Protein 7Q2H (pdb70)

B-factor: mean 47.36, std 12.78, range [27.17, 109.66]

Secondary structure (DSSP, 8-state):
-TTGGGG---HHHHTTTS-TT---S----SSTT--HHHHHHHHHHHHHTTS---TT-EEEEET-TTSHHHHHHHHHH--EEEEEES-HHHHHHHHHHHHHS---S-EEEEES-GGG-----SEEEEES-HHHHSS--HHHHHHHHHHHS-TT-EEEEEEEE---HHHHHTT-HHHHHHHHHHHHHIIIIISTT-----HHHHHHHHHHTT-B--PPEE-HHHHHHHHHHHHHHHHHTHHHHHHHS-HHHHHHHHHHHHHHHHHHHTTSSEEEEEEEE-TT---

Radius of gyration: 18.52 Å; Cα contacts (8 Å, |Δi|>4): 524; chains: 1; bounding box: 43×54×56 Å

Structure (mmCIF, N/CA/C/O backbone):
data_7Q2H
#
_entry.id   7Q2H
#
_cell.length_a   56.619
_cell.length_b   56.619
_cell.length_c   207.667
_cell.angle_alpha   90.00
_cell.angle_beta   90.00
_cell.angle_gamma   120.00
#
_symmetry.space_group_name_H-M   'P 31 2 1'
#
loop_
_entity.id
_entity.type
_entity.pdbx_description
1 polymer 'Hydroxymycolate synthase MmaA4'
2 non-polymer O-TOLUENESULFONAMIDE
3 non-polymer 'DIMETHYL SULFOXIDE'
4 non-polymer 1,2-ETHANEDIOL
5 water water
#
loop_
_atom_site.group_PDB
_atom_site.id
_atom_site.type_symbol
_atom_site.label_atom_id
_atom_site.label_alt_id
_atom_site.label_comp_id
_atom_site.label_asym_id
_atom_site.label_entity_id
_atom_site.label_seq_id
_atom_site.pdbx_PDB_ins_code
_atom_site.Cartn_x
_atom_site.Cartn_y
_atom_site.Cartn_z
_atom_site.occupancy
_atom_site.B_iso_or_equiv
_atom_site.auth_seq_id
_atom_site.auth_comp_id
_atom_site.auth_asym_id
_atom_site.auth_atom_id
_atom_site.pdbx_PDB_model_num
ATOM 1 N N . GLU A 1 36 ? 47.440 16.768 14.326 1.00 95.63 19 GLU A N 1
ATOM 2 C CA . GLU A 1 36 ? 47.345 16.872 15.816 1.00 99.64 19 GLU A CA 1
ATOM 3 C C . GLU A 1 36 ? 46.858 18.278 16.191 1.00 98.41 19 GLU A C 1
ATOM 4 O O . GLU A 1 36 ? 45.678 18.411 16.575 1.00 94.76 19 GLU A O 1
ATOM 6 N N . ASP A 1 37 ? 47.735 19.281 16.072 1.00 95.60 20 ASP A N 1
ATOM 7 C CA . ASP A 1 37 ? 47.416 20.718 16.290 1.00 89.54 20 ASP A CA 1
ATOM 8 C C . ASP A 1 37 ? 46.550 21.221 15.127 1.00 81.59 20 ASP A C 1
ATOM 9 O O . ASP A 1 37 ? 45.761 22.159 15.349 1.00 79.85 20 ASP A O 1
ATOM 11 N N . ILE A 1 38 ? 46.695 20.613 13.942 1.00 81.83 21 ILE A N 1
ATOM 12 C CA . ILE A 1 38 ? 45.914 20.939 12.709 1.00 80.07 21 ILE A CA 1
ATOM 13 C C . ILE A 1 38 ? 44.448 20.550 12.940 1.00 71.23 21 ILE A C 1
ATOM 14 O O . ILE A 1 38 ? 43.565 21.376 12.645 1.00 64.94 21 ILE A O 1
ATOM 19 N N . GLN A 1 39 ? 44.206 19.341 13.456 1.00 73.35 22 GLN A N 1
ATOM 20 C CA . GLN A 1 39 ? 42.848 18.828 13.791 1.00 70.89 22 GLN A CA 1
ATOM 21 C C . GLN A 1 39 ? 42.194 19.732 14.846 1.00 70.51 22 GLN A C 1
ATOM 22 O O . GLN A 1 39 ? 40.971 19.959 14.744 1.00 61.79 22 GLN A O 1
ATOM 28 N N . ALA A 1 40 ? 42.981 20.239 15.805 1.00 66.81 23 ALA A N 1
ATOM 29 C CA . ALA A 1 40 ? 42.512 21.055 16.952 1.00 68.05 23 ALA A CA 1
ATOM 30 C C . ALA A 1 40 ? 41.901 22.376 16.461 1.00 66.51 23 ALA A C 1
ATOM 31 O O . ALA A 1 40 ? 41.123 22.977 17.224 1.00 66.52 23 ALA A O 1
ATOM 33 N N . HIS A 1 41 ? 42.236 22.806 15.237 1.00 63.17 24 HIS A N 1
ATOM 34 C CA . HIS A 1 41 ? 41.661 24.006 14.571 1.00 59.92 24 HIS A CA 1
ATOM 35 C C . HIS A 1 41 ? 40.134 23.892 14.475 1.00 54.88 24 HIS A C 1
ATOM 36 O O . HIS A 1 41 ? 39.464 24.944 14.466 1.00 59.65 24 HIS A O 1
ATOM 43 N N . TYR A 1 42 ? 39.614 22.664 14.385 1.00 57.31 25 TYR A N 1
ATOM 44 C CA . TYR A 1 42 ? 38.184 22.357 14.122 1.00 50.94 25 TYR A CA 1
ATOM 45 C C . TYR A 1 42 ? 37.443 22.070 15.436 1.00 49.69 25 TYR A C 1
ATOM 46 O O . TYR A 1 42 ? 36.276 21.639 15.374 1.00 54.12 25 TYR A O 1
ATOM 55 N N . ASP A 1 43 ? 38.092 22.296 16.582 1.00 53.42 26 ASP A N 1
ATOM 56 C CA . ASP A 1 43 ? 37.431 22.272 17.914 1.00 53.86 26 ASP A CA 1
ATOM 57 C C . ASP A 1 43 ? 36.338 23.345 17.922 1.00 57.98 26 ASP A C 1
ATOM 58 O O . ASP A 1 43 ? 36.655 24.507 17.597 1.00 52.21 26 ASP A O 1
ATOM 63 N N . VAL A 1 44 ? 35.101 22.966 18.258 1.00 49.55 27 VAL A N 1
ATOM 64 C CA . VAL A 1 44 ? 33.946 23.906 18.372 1.00 51.04 27 VAL A CA 1
ATOM 65 C C . VAL A 1 44 ? 33.330 23.740 19.764 1.00 52.67 27 VAL A C 1
ATOM 66 O O . VAL A 1 44 ? 33.151 22.583 20.197 1.00 48.41 27 VAL A O 1
ATOM 70 N N . SER A 1 45 ? 33.035 24.857 20.432 1.00 54.77 28 SER A N 1
ATOM 71 C CA . SER A 1 45 ? 32.472 24.891 21.807 1.00 62.47 28 SER A CA 1
ATOM 72 C C . SER A 1 45 ? 31.058 24.300 21.793 1.00 56.13 28 SER A C 1
ATOM 73 O O . SER A 1 45 ? 30.358 24.449 20.774 1.00 51.46 28 SER A O 1
ATOM 76 N N . ASP A 1 46 ? 30.655 23.666 22.898 1.00 51.14 29 ASP A N 1
ATOM 77 C CA . ASP A 1 46 ? 29.322 23.027 23.066 1.00 52.95 29 ASP A CA 1
ATOM 78 C C . ASP A 1 46 ? 28.219 24.049 22.756 1.00 47.24 29 ASP A C 1
ATOM 79 O O . ASP A 1 46 ? 27.168 23.631 22.239 1.00 51.43 29 ASP A O 1
ATOM 84 N N . ASP A 1 47 ? 28.463 25.334 23.045 1.00 51.97 30 ASP A N 1
ATOM 85 C CA . ASP A 1 47 ? 27.469 26.439 22.949 1.00 56.70 30 ASP A CA 1
ATOM 86 C C . ASP A 1 47 ? 26.971 26.588 21.506 1.00 56.37 30 ASP A C 1
ATOM 87 O O . ASP A 1 47 ? 25.786 26.931 21.326 1.00 60.19 30 ASP A O 1
ATOM 92 N N . PHE A 1 48 ? 27.845 26.369 20.520 1.00 54.65 31 PHE A N 1
ATOM 93 C CA . PHE A 1 48 ? 27.527 26.473 19.070 1.00 54.83 31 P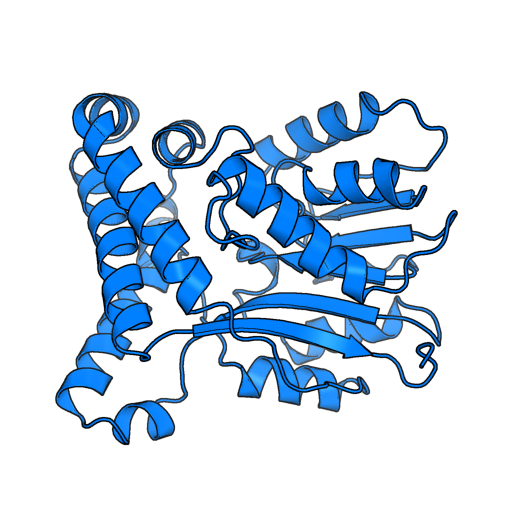HE A CA 1
ATOM 94 C C . PHE A 1 48 ? 26.508 25.395 18.681 1.00 50.47 31 PHE A C 1
ATOM 95 O O . PHE A 1 48 ? 25.522 25.711 17.985 1.00 54.04 31 PHE A O 1
ATOM 103 N N . PHE A 1 49 ? 26.747 24.156 19.112 1.00 49.85 32 PHE A N 1
ATOM 104 C CA . PHE A 1 49 ? 25.891 22.976 18.816 1.00 47.90 32 PHE A CA 1
ATOM 105 C C . PHE A 1 49 ? 24.485 23.209 19.381 1.00 48.89 32 PHE A C 1
ATOM 106 O O . PHE A 1 49 ? 23.507 22.808 18.729 1.00 47.58 32 PHE A O 1
ATOM 114 N N . ALA A 1 50 ? 24.381 23.885 20.532 1.00 50.90 33 ALA A N 1
ATOM 115 C CA . ALA A 1 50 ? 23.099 24.213 21.200 1.00 53.11 33 ALA A CA 1
ATOM 116 C C . ALA A 1 50 ? 22.233 25.103 20.296 1.00 56.70 33 ALA A C 1
ATOM 117 O O . ALA A 1 50 ? 21.002 25.088 20.482 1.00 61.43 33 ALA A O 1
ATOM 119 N N . LEU A 1 51 ? 22.838 25.833 19.348 1.00 56.23 34 LEU A N 1
ATOM 120 C CA . LEU A 1 51 ? 22.128 26.805 18.472 1.00 56.79 34 LEU A CA 1
ATOM 121 C C . LEU A 1 51 ? 21.549 26.120 17.224 1.00 55.60 34 LEU A C 1
ATOM 122 O O . LEU A 1 51 ? 20.875 26.828 16.452 1.00 59.66 34 LEU A O 1
ATOM 127 N N . PHE A 1 52 ? 21.779 24.819 17.005 1.00 52.68 35 PHE A N 1
ATOM 128 C CA . PHE A 1 52 ? 21.118 24.074 15.895 1.00 50.85 35 PHE A CA 1
ATOM 129 C C . PHE A 1 52 ? 20.441 22.790 16.392 1.00 49.19 35 PHE A C 1
ATOM 130 O O . PHE A 1 52 ? 19.581 22.273 15.655 1.00 51.56 35 PHE A O 1
ATOM 138 N N . GLN A 1 53 ? 20.760 22.318 17.598 1.00 48.51 36 GLN A N 1
ATOM 139 C CA . GLN A 1 53 ? 20.219 21.039 18.132 1.00 46.54 36 GLN A CA 1
ATOM 140 C C . GLN A 1 53 ? 18.959 21.311 18.959 1.00 50.99 36 GLN A C 1
ATOM 141 O O . GLN A 1 53 ? 18.723 22.477 19.349 1.00 49.05 36 GLN A O 1
ATOM 147 N N . ASP A 1 54 ? 18.181 20.256 19.209 1.00 48.59 37 ASP A N 1
ATOM 148 C CA . ASP A 1 54 ? 16.966 20.292 20.062 1.00 48.44 37 ASP A CA 1
ATOM 149 C C . ASP A 1 54 ? 17.404 20.497 21.509 1.00 47.64 37 ASP A C 1
ATOM 150 O O . ASP A 1 54 ? 18.592 20.402 21.817 1.00 47.66 37 ASP A O 1
ATOM 155 N N . PRO A 1 55 ? 16.471 20.750 22.455 1.00 50.32 38 PRO A N 1
ATOM 156 C CA . PRO A 1 55 ? 16.842 20.986 23.853 1.00 52.92 38 PRO A CA 1
ATOM 157 C C . PRO A 1 55 ? 17.632 19.857 24.542 1.00 47.66 38 PRO A C 1
ATOM 158 O O . PRO A 1 55 ? 18.309 20.160 25.503 1.00 51.09 38 PRO A O 1
ATOM 162 N N . THR A 1 56 ? 17.557 18.610 24.054 1.00 44.13 39 THR A N 1
ATOM 163 C CA . THR A 1 56 ? 18.327 17.461 24.608 1.00 42.94 39 THR A CA 1
ATOM 164 C C . THR A 1 56 ? 19.780 17.498 24.111 1.00 39.08 39 THR A C 1
ATOM 165 O O . THR A 1 56 ? 20.591 16.731 24.653 1.00 40.87 39 THR A O 1
ATOM 169 N N . ARG A 1 57 ? 20.094 18.343 23.122 1.00 40.33 40 ARG A N 1
ATOM 170 C CA . ARG A 1 57 ? 21.462 18.500 22.556 1.00 42.21 40 ARG A CA 1
ATOM 171 C C . ARG A 1 57 ? 21.913 17.167 21.940 1.00 41.22 40 ARG A C 1
ATOM 172 O O . ARG A 1 57 ? 23.106 16.836 22.054 1.00 38.38 40 ARG A O 1
ATOM 180 N N . THR A 1 58 ? 20.993 16.417 21.322 1.00 38.96 41 THR A N 1
ATOM 181 C CA . THR A 1 58 ? 21.291 15.105 20.689 1.00 37.90 41 THR A CA 1
ATOM 182 C C . THR A 1 58 ? 21.948 15.349 19.328 1.00 38.01 41 THR A C 1
ATOM 183 O O . THR A 1 58 ? 21.296 15.968 18.466 1.00 40.04 41 THR A O 1
ATOM 187 N N . TYR A 1 59 ? 23.185 14.878 19.151 1.00 36.28 42 TYR A N 1
ATOM 188 C CA . TYR A 1 59 ? 23.992 15.074 17.919 1.00 34.82 42 TYR A CA 1
ATOM 189 C C . TYR A 1 59 ? 23.977 13.776 17.107 1.00 37.14 42 TYR A C 1
ATOM 190 O O . TYR A 1 59 ? 25.042 13.184 16.850 1.00 37.87 42 TYR A O 1
ATOM 199 N N . SER A 1 60 ? 22.780 13.332 16.735 1.00 34.94 43 SER A N 1
ATOM 200 C CA . SER A 1 60 ? 22.573 12.096 15.941 1.00 35.19 43 SER A CA 1
ATOM 201 C C . SER A 1 60 ? 21.194 12.129 15.289 1.00 35.62 43 SER A C 1
ATOM 202 O O . SER A 1 60 ? 20.363 12.986 15.654 1.00 36.89 43 SER A O 1
ATOM 205 N N . CYS A 1 61 ? 20.980 11.217 14.349 1.00 35.00 44 CYS A N 1
ATOM 206 C CA . CYS A 1 61 ? 19.731 11.086 13.563 1.00 36.14 44 CYS A CA 1
ATOM 207 C C . CYS A 1 61 ? 18.541 10.880 14.505 1.00 37.42 44 CYS A C 1
ATOM 208 O O . CYS A 1 61 ? 18.614 9.969 15.339 1.00 38.14 44 CYS A O 1
ATOM 211 N N . ALA A 1 62 ? 17.496 11.701 14.378 1.00 36.23 45 ALA A N 1
ATOM 212 C CA . ALA A 1 62 ? 16.214 11.542 15.103 1.00 36.24 45 ALA A CA 1
ATOM 213 C C . ALA A 1 62 ? 15.371 10.484 14.383 1.00 39.20 45 ALA A C 1
ATOM 214 O O . ALA A 1 62 ? 15.776 10.044 13.291 1.00 41.13 45 ALA A O 1
ATOM 216 N N . TYR A 1 63 ? 14.257 10.067 14.985 1.00 42.29 46 TYR A N 1
ATOM 217 C CA . TYR A 1 63 ? 13.339 9.040 14.429 1.00 39.22 46 TYR A CA 1
ATOM 218 C C . TYR A 1 63 ? 11.915 9.601 14.448 1.00 39.38 46 TYR A C 1
ATOM 219 O O . TYR A 1 63 ? 11.269 9.601 15.508 1.00 42.91 46 TYR A O 1
ATOM 228 N N . PHE A 1 64 ? 11.470 10.110 13.299 1.00 45.05 47 PHE A N 1
ATOM 229 C CA . PHE A 1 64 ? 10.148 10.758 13.110 1.00 49.91 47 PHE A CA 1
ATOM 230 C C . PHE A 1 64 ? 9.096 9.681 12.830 1.00 52.83 47 PHE A C 1
ATOM 231 O O . PHE A 1 64 ? 8.660 9.542 11.670 1.00 52.86 47 PHE A O 1
ATOM 239 N N . GLU A 1 65 ? 8.720 8.946 13.881 1.00 51.42 48 GLU A N 1
ATOM 240 C CA . GLU A 1 65 ? 7.590 7.980 13.901 1.00 54.94 48 GLU A CA 1
ATOM 241 C C . GLU A 1 65 ? 6.795 8.209 15.183 1.00 54.66 48 GLU A C 1
ATOM 242 O O . GLU A 1 65 ? 7.278 7.889 16.268 1.00 54.66 48 GLU A O 1
ATOM 248 N N . PRO A 1 66 ? 5.573 8.789 15.111 1.00 56.87 49 PRO A N 1
ATOM 249 C CA . PRO A 1 66 ? 4.948 9.178 13.842 1.00 61.94 49 PRO A CA 1
ATOM 250 C C . PRO A 1 66 ? 5.635 10.351 13.141 1.00 61.37 49 PRO A C 1
ATOM 251 O O . PRO A 1 66 ? 6.421 11.069 13.755 1.00 61.86 49 PRO A O 1
ATOM 255 N N . PRO A 1 67 ? 5.357 10.589 11.836 1.00 61.17 50 PRO A N 1
ATOM 256 C CA . PRO A 1 67 ? 6.014 11.661 11.081 1.00 60.87 50 PRO A CA 1
ATOM 257 C C . PRO A 1 67 ? 5.863 13.082 11.653 1.00 60.15 50 PRO A C 1
ATOM 258 O O . PRO A 1 67 ? 6.687 13.920 11.335 1.00 61.40 50 PRO A O 1
ATOM 262 N N . GLU A 1 68 ? 4.837 13.321 12.476 1.00 60.13 51 GLU A N 1
ATOM 263 C CA . GLU A 1 68 ? 4.466 14.674 12.980 1.00 69.83 51 GLU A CA 1
ATOM 264 C C . GLU A 1 68 ? 5.220 15.003 14.278 1.00 65.51 51 GLU A C 1
ATOM 265 O O . GLU A 1 68 ? 5.020 16.122 14.790 1.00 62.52 51 GLU A O 1
ATOM 271 N N . LEU A 1 69 ? 6.059 14.093 14.793 1.00 59.09 52 LEU A N 1
ATOM 272 C CA . LEU A 1 69 ? 6.887 14.346 16.004 1.00 54.31 52 LEU A CA 1
ATOM 273 C C . LEU A 1 69 ? 7.736 15.604 15.783 1.00 49.19 52 LEU A C 1
ATOM 274 O O . LEU A 1 69 ? 8.222 15.803 14.654 1.00 52.52 52 LEU A O 1
ATOM 279 N N . THR A 1 70 ? 7.922 16.406 16.833 1.00 52.52 53 THR A N 1
ATOM 280 C CA . THR A 1 70 ? 8.945 17.481 16.888 1.00 55.40 53 THR A CA 1
ATOM 281 C C . THR A 1 70 ? 10.323 16.812 16.900 1.00 56.49 53 THR A C 1
ATOM 282 O O . THR A 1 70 ? 10.382 15.596 17.196 1.00 47.85 53 THR A O 1
ATOM 286 N N . LEU A 1 71 ? 11.383 17.564 16.598 1.00 48.94 54 LEU A N 1
ATOM 287 C CA . LEU A 1 71 ? 12.774 17.041 16.622 1.00 48.52 54 LEU A CA 1
ATOM 288 C C . LEU A 1 71 ? 13.061 16.459 18.011 1.00 46.67 54 LEU A C 1
ATOM 289 O O . LEU A 1 71 ? 13.578 15.329 18.076 1.00 42.92 54 LEU A O 1
ATOM 294 N N . GLU A 1 72 ? 12.720 17.190 19.078 1.00 47.13 55 GLU A N 1
ATOM 295 C CA . GLU A 1 72 ? 12.950 16.745 20.479 1.00 48.60 55 GLU A CA 1
ATOM 296 C C . GLU A 1 72 ? 12.223 15.413 20.707 1.00 48.42 55 GLU A C 1
ATOM 297 O O . GLU A 1 72 ? 12.857 14.480 21.224 1.00 44.54 55 GLU A O 1
ATOM 303 N N . GLU A 1 73 ? 10.947 15.323 20.320 1.00 49.72 56 GLU A N 1
ATOM 304 C CA . GLU A 1 73 ? 10.138 14.081 20.458 1.00 49.89 56 GLU A CA 1
ATOM 305 C C . GLU A 1 73 ? 10.794 12.953 19.649 1.00 46.54 56 GLU A C 1
ATOM 306 O O . GLU A 1 73 ? 10.886 11.827 20.172 1.00 45.75 56 GLU A O 1
ATOM 312 N N . ALA A 1 74 ? 11.250 13.252 18.431 1.00 43.65 57 ALA A N 1
ATOM 313 C CA . ALA A 1 74 ? 11.860 12.276 17.496 1.00 42.11 57 ALA A CA 1
ATOM 314 C C . ALA A 1 74 ? 13.207 11.785 18.045 1.00 39.60 57 ALA A C 1
ATOM 315 O O . ALA A 1 74 ? 13.589 10.638 17.728 1.00 40.35 57 ALA A O 1
ATOM 317 N N . GLN A 1 75 ? 13.912 12.608 18.827 1.00 40.69 58 GLN A N 1
ATOM 318 C CA . GLN A 1 75 ? 15.198 12.203 19.456 1.00 41.11 58 GLN A CA 1
ATOM 319 C C . GLN A 1 75 ? 14.904 11.176 20.559 1.00 42.16 58 GLN A C 1
ATOM 320 O O . GLN A 1 75 ? 15.649 10.186 20.650 1.00 38.62 58 GLN A O 1
ATOM 326 N N . TYR A 1 76 ? 13.834 11.360 21.334 1.00 40.38 59 TYR A N 1
ATOM 327 C CA . TYR A 1 76 ? 13.392 10.361 22.344 1.00 38.77 59 TYR A CA 1
ATOM 328 C C . TYR A 1 76 ? 12.944 9.086 21.620 1.00 37.61 59 TYR A C 1
ATOM 329 O O . TYR A 1 76 ? 13.289 7.988 22.098 1.00 36.82 59 TYR A O 1
ATOM 338 N N . ALA A 1 77 ? 12.232 9.223 20.493 1.00 40.67 60 ALA A N 1
ATOM 339 C CA . ALA A 1 77 ? 11.763 8.083 19.666 1.00 42.05 60 ALA A CA 1
ATOM 340 C C . ALA A 1 77 ? 12.968 7.270 19.172 1.00 36.39 60 ALA A C 1
ATOM 341 O O . ALA A 1 77 ? 12.882 6.032 19.187 1.00 36.74 60 ALA A O 1
ATOM 343 N N . LYS A 1 78 ? 14.054 7.937 18.763 1.00 35.89 61 LYS A N 1
ATOM 344 C CA . LYS A 1 78 ? 15.302 7.272 18.298 1.00 35.09 61 LYS A CA 1
ATOM 345 C C . LYS A 1 78 ? 15.934 6.499 19.463 1.00 33.75 61 LYS A C 1
ATOM 346 O O . LYS A 1 78 ? 16.392 5.358 19.243 1.00 34.17 61 LYS A O 1
ATOM 352 N N . VAL A 1 79 ? 15.972 7.083 20.663 1.00 35.22 62 VAL A N 1
ATOM 353 C CA . VAL A 1 79 ? 16.518 6.374 21.858 1.00 32.02 62 VAL A CA 1
ATOM 354 C C . VAL A 1 79 ? 15.685 5.103 22.073 1.00 32.41 62 VAL A C 1
ATOM 355 O O . VAL A 1 79 ? 16.282 4.035 22.250 1.00 33.94 62 VAL A O 1
ATOM 359 N N . ASP A 1 80 ? 14.356 5.213 22.026 1.00 35.30 63 ASP A N 1
ATOM 360 C CA . ASP A 1 80 ? 13.424 4.074 22.250 1.00 37.27 63 ASP A CA 1
ATOM 361 C C . ASP A 1 80 ? 13.607 3.021 21.147 1.00 38.03 63 ASP A C 1
ATOM 362 O O . ASP A 1 80 ? 13.593 1.811 21.482 1.00 35.76 63 ASP A O 1
ATOM 367 N N . LEU A 1 81 ? 13.777 3.450 19.892 1.00 37.22 64 LEU A N 1
ATOM 368 C CA . LEU A 1 81 ? 14.015 2.548 18.729 1.00 38.58 64 LEU A CA 1
ATOM 369 C C . LEU A 1 81 ? 15.221 1.650 19.031 1.00 35.74 64 LEU A C 1
ATOM 370 O O . LEU A 1 81 ? 15.115 0.425 18.822 1.00 35.15 64 LEU A O 1
ATOM 375 N N . ASN A 1 82 ? 16.321 2.242 19.511 1.00 32.38 65 ASN A N 1
ATOM 376 C CA . ASN A 1 82 ? 17.566 1.517 19.880 1.00 32.44 65 ASN A CA 1
ATOM 377 C C . ASN A 1 82 ? 17.303 0.603 21.086 1.00 34.20 65 ASN A C 1
ATOM 378 O O . ASN A 1 82 ? 17.585 -0.617 20.980 1.00 34.59 65 ASN A O 1
ATOM 383 N N . LEU A 1 83 ? 16.782 1.145 22.192 1.00 31.51 66 LEU A N 1
ATOM 384 C CA . LEU A 1 83 ? 16.641 0.384 23.462 1.00 32.75 66 LEU A CA 1
ATOM 385 C C . LEU A 1 83 ? 15.658 -0.783 23.281 1.00 33.28 66 LEU A C 1
ATOM 386 O O . LEU A 1 83 ? 15.899 -1.846 23.881 1.00 34.64 66 LEU A O 1
ATOM 391 N N . ASP A 1 84 ? 14.598 -0.603 22.487 1.00 36.46 67 ASP A N 1
ATOM 392 C CA . ASP A 1 84 ? 13.537 -1.629 22.288 1.00 39.20 67 ASP A CA 1
ATOM 393 C C . ASP A 1 84 ? 14.103 -2.850 21.549 1.00 38.62 67 ASP A C 1
ATOM 394 O O . ASP A 1 84 ? 13.453 -3.913 21.604 1.00 39.67 67 ASP A O 1
ATOM 399 N N . LYS A 1 85 ? 15.263 -2.728 20.900 1.00 35.70 68 LYS A N 1
ATOM 400 C CA . LYS A 1 85 ? 15.908 -3.857 20.176 1.00 34.80 68 LYS A CA 1
ATOM 401 C C . LYS A 1 85 ? 16.765 -4.725 21.112 1.00 36.14 68 LYS A C 1
ATOM 402 O O . LYS A 1 85 ? 17.198 -5.798 20.653 1.00 37.51 68 LYS A O 1
ATOM 408 N N . LEU A 1 86 ? 16.994 -4.315 22.366 1.00 35.46 69 LEU A N 1
ATOM 409 C CA . LEU A 1 86 ? 18.087 -4.871 23.215 1.00 31.87 69 LEU A CA 1
ATOM 410 C C . LEU A 1 86 ? 17.595 -5.906 24.238 1.00 33.88 69 LEU A C 1
ATOM 411 O O . LEU A 1 86 ? 18.454 -6.417 24.973 1.00 37.15 69 LEU A O 1
ATOM 416 N N . ASP A 1 87 ? 16.301 -6.238 24.292 1.00 38.65 70 ASP A N 1
ATOM 417 C CA . ASP A 1 87 ? 15.778 -7.273 25.228 1.00 40.50 70 ASP A CA 1
ATOM 418 C C . ASP A 1 87 ? 16.262 -6.947 26.650 1.00 38.30 70 ASP A C 1
ATOM 419 O O . ASP A 1 87 ? 16.878 -7.821 27.290 1.00 40.41 70 ASP A O 1
ATOM 424 N N . LEU A 1 88 ? 16.019 -5.717 27.114 1.00 38.79 71 LEU A N 1
ATOM 425 C CA . LEU A 1 88 ? 16.450 -5.235 28.452 1.00 39.74 71 LEU A CA 1
ATOM 426 C C . LEU A 1 88 ? 15.437 -5.702 29.499 1.00 40.27 71 LEU A C 1
ATOM 427 O O . LEU A 1 88 ? 14.231 -5.494 29.290 1.00 45.89 71 LEU A O 1
ATOM 432 N N . LYS A 1 89 ? 15.931 -6.321 30.569 1.00 41.71 72 LYS A N 1
ATOM 433 C CA . LYS A 1 89 ? 15.117 -6.800 31.714 1.00 42.76 72 LYS A CA 1
ATOM 434 C C . LYS A 1 89 ? 15.611 -6.096 32.970 1.00 44.17 72 LYS A C 1
ATOM 435 O O . LYS A 1 89 ? 16.783 -5.738 33.060 1.00 40.55 72 LYS A O 1
ATOM 441 N N . PRO A 1 90 ? 14.745 -5.867 33.982 1.00 44.44 73 PRO A N 1
ATOM 442 C CA . PRO A 1 90 ? 15.174 -5.178 35.197 1.00 42.13 73 PRO A CA 1
ATOM 443 C C . PRO A 1 90 ? 16.405 -5.852 35.820 1.00 42.16 73 PRO A C 1
ATOM 444 O O . PRO A 1 90 ? 16.478 -7.066 35.823 1.00 43.66 73 PRO A O 1
ATOM 448 N N . GLY A 1 91 ? 17.349 -5.046 36.310 1.00 42.32 74 GLY A N 1
ATOM 449 C CA . GLY A 1 91 ? 18.544 -5.516 37.033 1.00 43.32 74 GLY A CA 1
ATOM 450 C C . GLY A 1 91 ? 19.700 -5.840 36.104 1.00 40.90 74 GLY A C 1
ATOM 451 O O . GLY A 1 91 ? 20.797 -6.099 36.611 1.00 42.30 74 GLY A O 1
ATOM 452 N N . MET A 1 92 ? 19.481 -5.823 34.786 1.00 41.67 75 MET A N 1
ATOM 453 C CA . MET A 1 92 ? 20.579 -5.918 33.789 1.00 37.98 75 MET A CA 1
ATOM 454 C C . MET A 1 92 ? 21.441 -4.656 33.868 1.00 39.04 75 MET A C 1
ATOM 455 O O . MET A 1 92 ? 21.004 -3.667 34.486 1.00 38.18 75 MET A O 1
ATOM 460 N N . THR A 1 93 ? 22.637 -4.714 33.285 1.00 39.04 76 THR A N 1
ATOM 461 C CA . THR A 1 93 ? 23.542 -3.556 33.103 1.00 34.24 76 THR A CA 1
ATOM 462 C C . THR A 1 93 ? 23.640 -3.257 31.605 1.00 31.72 76 THR A C 1
ATOM 463 O O . THR A 1 93 ? 24.034 -4.158 30.836 1.00 33.64 76 THR A O 1
ATOM 467 N N . LEU A 1 94 ? 23.261 -2.041 31.225 1.00 33.43 77 LEU A N 1
ATOM 468 C CA . LEU A 1 94 ? 23.414 -1.509 29.854 1.00 31.78 77 LEU A CA 1
ATOM 469 C C . LEU A 1 94 ? 24.693 -0.676 29.796 1.00 35.39 77 LEU A C 1
ATOM 470 O O . LEU A 1 94 ? 24.850 0.235 30.635 1.00 32.66 77 LEU A O 1
ATOM 475 N N . LEU A 1 95 ? 25.545 -0.958 28.815 1.00 31.14 78 LEU A N 1
ATOM 476 C CA . LEU A 1 95 ? 26.728 -0.134 28.484 1.00 30.60 78 LEU A CA 1
ATOM 477 C C . LEU A 1 95 ? 26.333 0.798 27.344 1.00 32.67 78 LEU A C 1
ATOM 478 O O . LEU A 1 95 ? 25.831 0.296 26.320 1.00 30.27 78 LEU A O 1
ATOM 483 N N . ASP A 1 96 ? 26.532 2.100 27.533 1.00 30.60 79 ASP A N 1
ATOM 484 C CA . ASP A 1 96 ? 26.348 3.108 26.462 1.00 30.30 79 ASP A CA 1
ATOM 485 C C . ASP A 1 96 ? 27.740 3.565 26.026 1.00 31.52 79 ASP A C 1
ATOM 486 O O . ASP A 1 96 ? 28.401 4.287 26.796 1.00 31.11 79 ASP A O 1
ATOM 491 N N . ILE A 1 97 ? 28.181 3.138 24.845 1.00 29.24 80 ILE A N 1
ATOM 492 C CA . ILE A 1 97 ? 29.507 3.538 24.297 1.00 29.94 80 ILE A CA 1
ATOM 493 C C . ILE A 1 97 ? 29.309 4.844 23.525 1.00 30.77 80 ILE A C 1
ATOM 494 O O . ILE A 1 97 ? 28.751 4.801 22.410 1.00 32.14 80 ILE A O 1
ATOM 499 N N . GLY A 1 98 ? 29.778 5.956 24.093 1.00 31.52 81 GLY A N 1
ATOM 500 C CA . GLY A 1 98 ? 29.543 7.309 23.552 1.00 32.41 81 GLY A CA 1
ATOM 501 C C . GLY A 1 98 ? 28.244 7.862 24.098 1.00 36.60 81 GLY A C 1
ATOM 502 O O . GLY A 1 98 ? 27.331 8.123 23.308 1.00 39.72 81 GLY A O 1
ATOM 503 N N . CYS A 1 99 ? 28.176 8.053 25.416 1.00 34.18 82 CYS A N 1
ATOM 504 C CA . CYS A 1 99 ? 26.913 8.264 26.171 1.00 33.63 82 CYS A CA 1
ATOM 505 C C . CYS A 1 99 ? 26.420 9.713 26.063 1.00 35.98 82 CYS A C 1
ATOM 506 O O . CYS A 1 99 ? 25.337 9.993 26.594 1.00 37.33 82 CYS A O 1
ATOM 509 N N . GLY A 1 100 ? 27.163 10.595 25.389 1.00 37.51 83 GLY A N 1
ATOM 510 C CA . GLY A 1 100 ? 26.715 11.969 25.096 1.00 41.51 83 GLY A CA 1
ATOM 511 C C . GLY A 1 100 ? 26.351 12.717 26.367 1.00 34.79 83 GLY A C 1
ATOM 512 O O . GLY A 1 100 ? 27.138 12.661 27.339 1.00 37.80 83 GLY A O 1
ATOM 513 N N . TRP A 1 101 ? 25.167 13.338 26.389 1.00 37.61 84 TRP A N 1
ATOM 514 C CA . TRP A 1 101 ? 24.669 14.155 27.526 1.00 37.30 84 TRP A CA 1
ATOM 515 C C . TRP A 1 101 ? 23.830 13.296 28.485 1.00 36.26 84 TRP A C 1
ATOM 516 O O . TRP A 1 101 ? 23.271 13.870 29.432 1.00 38.06 84 TRP A O 1
ATOM 527 N N . GLY A 1 102 ? 23.749 11.979 28.253 1.00 35.96 85 GLY A N 1
ATOM 528 C CA . GLY A 1 102 ? 23.197 11.000 29.215 1.00 37.09 85 GLY A CA 1
ATOM 529 C C . GLY A 1 102 ? 21.730 10.688 28.970 1.00 34.89 85 GLY A C 1
ATOM 530 O O . GLY A 1 102 ? 21.132 9.976 29.800 1.00 35.67 85 GLY A O 1
ATOM 531 N N . THR A 1 103 ? 21.156 11.179 27.871 1.00 35.56 86 THR A N 1
ATOM 532 C CA . THR A 1 103 ? 19.714 11.016 27.549 1.00 35.62 86 THR A CA 1
ATOM 533 C C . THR A 1 103 ? 19.369 9.529 27.425 1.00 33.47 86 THR A C 1
ATOM 534 O O . THR A 1 103 ? 18.358 9.113 28.009 1.00 33.28 86 THR A O 1
ATOM 538 N N . THR A 1 104 ? 20.175 8.764 26.683 1.00 34.63 87 THR A N 1
ATOM 539 C CA . THR A 1 104 ? 19.960 7.311 26.444 1.00 31.50 87 THR A CA 1
ATOM 540 C C . THR A 1 104 ? 20.005 6.554 27.777 1.00 33.08 87 THR A C 1
ATOM 541 O O . THR A 1 104 ? 19.098 5.742 28.027 1.00 32.00 87 THR A O 1
ATOM 545 N N . MET A 1 105 ? 21.015 6.810 28.608 1.00 32.21 88 MET A N 1
ATOM 546 C CA . MET A 1 105 ? 21.195 6.074 29.887 1.00 33.31 88 MET A CA 1
ATOM 547 C C . MET A 1 105 ? 20.015 6.368 30.820 1.00 33.91 88 MET A C 1
ATOM 548 O O . MET A 1 105 ? 19.483 5.411 31.427 1.00 34.61 88 MET A O 1
ATOM 553 N N . ARG A 1 106 ? 19.610 7.633 30.931 1.00 35.41 89 ARG A N 1
ATOM 554 C CA . ARG A 1 106 ? 18.482 8.032 31.810 1.00 35.92 89 ARG A CA 1
ATOM 555 C C . ARG A 1 106 ? 17.212 7.313 31.338 1.00 37.15 89 ARG A C 1
ATOM 556 O O . ARG A 1 106 ? 16.513 6.738 32.183 1.00 36.40 89 ARG A O 1
ATOM 564 N N . ARG A 1 107 ? 16.944 7.328 30.029 1.00 34.99 90 ARG A N 1
ATOM 565 C CA . ARG A 1 107 ? 15.750 6.678 29.428 1.00 36.04 90 ARG A CA 1
ATOM 566 C C . ARG A 1 107 ? 15.762 5.182 29.768 1.00 33.21 90 ARG A C 1
ATOM 567 O O . ARG A 1 107 ? 14.691 4.639 30.089 1.00 35.36 90 ARG A O 1
ATOM 575 N N . ALA A 1 108 ? 16.928 4.536 29.685 1.00 33.71 91 ALA A N 1
ATOM 576 C CA . ALA A 1 108 ? 17.102 3.095 29.971 1.00 34.97 91 ALA A CA 1
ATOM 577 C C . ALA A 1 108 ? 16.735 2.819 31.434 1.00 36.19 91 ALA A C 1
ATOM 578 O O . ALA A 1 108 ? 15.972 1.876 31.690 1.00 35.35 91 ALA A O 1
ATOM 580 N N . VAL A 1 109 ? 17.265 3.613 32.364 1.00 37.10 92 VAL A N 1
ATOM 581 C CA . VAL A 1 109 ? 17.008 3.412 33.821 1.00 35.18 92 VAL A CA 1
ATOM 582 C C . VAL A 1 109 ? 15.503 3.572 34.056 1.00 38.07 92 VAL A C 1
ATOM 583 O O . VAL A 1 109 ? 14.912 2.701 34.723 1.00 39.50 92 VAL A O 1
ATOM 587 N N . GLU A 1 110 ? 14.908 4.640 33.514 1.00 38.29 93 GLU A N 1
ATOM 588 C CA . GLU A 1 110 ? 13.482 4.996 33.744 1.00 37.99 93 GLU A CA 1
ATOM 589 C C . GLU A 1 110 ? 12.560 3.923 33.148 1.00 44.40 93 GLU A C 1
ATOM 590 O O . GLU A 1 110 ? 11.638 3.483 33.858 1.00 42.78 93 GLU A O 1
ATOM 596 N N . ARG A 1 111 ? 12.783 3.527 31.892 1.00 40.08 94 ARG A N 1
ATOM 597 C CA . ARG A 1 111 ? 11.865 2.624 31.146 1.00 41.64 94 ARG A CA 1
ATOM 598 C C . ARG A 1 111 ? 12.092 1.160 31.552 1.00 41.33 94 ARG A C 1
ATOM 599 O O . ARG A 1 111 ? 11.092 0.426 31.642 1.00 44.70 94 ARG A O 1
ATOM 607 N N . PHE A 1 112 ? 13.337 0.737 31.792 1.00 38.82 95 PHE A N 1
ATOM 608 C CA . PHE A 1 112 ? 13.699 -0.705 31.885 1.00 39.53 95 PHE A CA 1
ATOM 609 C C . PHE A 1 112 ? 14.224 -1.094 33.272 1.00 39.52 95 PHE A C 1
ATOM 610 O O . PHE A 1 112 ? 14.441 -2.310 33.480 1.00 42.30 95 PHE A O 1
ATOM 618 N N . ASP A 1 113 ? 14.418 -0.131 34.181 1.00 40.71 96 ASP A N 1
ATOM 619 C CA . ASP A 1 113 ? 14.875 -0.385 35.574 1.00 42.97 96 ASP A CA 1
ATOM 620 C C . ASP A 1 113 ? 16.197 -1.163 35.530 1.00 43.47 96 ASP A C 1
ATOM 621 O O . ASP A 1 113 ? 16.304 -2.207 36.204 1.00 41.86 96 ASP A O 1
ATOM 626 N N . VAL A 1 114 ? 17.166 -0.668 34.751 1.00 40.89 97 VAL A N 1
ATOM 627 C CA . VAL A 1 114 ? 18.495 -1.316 34.551 1.00 35.84 97 VAL A CA 1
ATOM 628 C C . VAL A 1 114 ? 19.577 -0.446 35.193 1.00 38.66 97 VAL A C 1
ATOM 629 O O . VAL A 1 114 ? 19.376 0.777 35.323 1.00 37.40 97 VAL A O 1
ATOM 633 N N . ASN A 1 115 ? 20.697 -1.073 35.549 1.00 35.32 98 ASN A N 1
ATOM 634 C CA . ASN A 1 115 ? 21.976 -0.387 35.861 1.00 35.60 98 ASN A CA 1
ATOM 635 C C . ASN A 1 115 ? 22.551 0.131 34.541 1.00 35.18 98 ASN A C 1
ATOM 636 O O . ASN A 1 115 ? 22.272 -0.493 33.499 1.00 34.23 98 ASN A O 1
ATOM 641 N N . VAL A 1 116 ? 23.328 1.211 34.582 1.00 33.87 99 VAL A N 1
ATOM 642 C CA . VAL A 1 116 ? 23.951 1.798 33.363 1.00 34.23 99 VAL A CA 1
ATOM 643 C C . VAL A 1 116 ? 25.419 2.117 33.638 1.00 35.80 99 VAL A C 1
ATOM 644 O O . VAL A 1 116 ? 25.768 2.518 34.772 1.00 35.48 99 VAL A O 1
ATOM 648 N N . ILE A 1 117 ? 26.240 1.911 32.613 1.00 30.25 100 ILE A N 1
ATOM 649 C CA . ILE A 1 117 ? 27.642 2.393 32.523 1.00 34.19 100 ILE A CA 1
ATOM 650 C C . ILE A 1 117 ? 27.749 3.157 31.206 1.00 34.14 100 ILE A C 1
ATOM 651 O O . ILE A 1 117 ? 27.358 2.588 30.170 1.00 33.43 100 ILE A O 1
ATOM 656 N N . GLY A 1 118 ? 28.227 4.401 31.264 1.00 33.23 101 GLY A N 1
ATOM 657 C CA . GLY A 1 118 ? 28.481 5.248 30.088 1.00 32.19 101 GLY A CA 1
ATOM 658 C C . GLY A 1 118 ? 29.965 5.455 29.872 1.00 34.74 101 GLY A C 1
ATOM 659 O O . GLY A 1 118 ? 30.684 5.665 30.871 1.00 36.57 101 GLY A O 1
ATOM 660 N N . LEU A 1 119 ? 30.406 5.402 28.613 1.00 31.31 102 LEU A N 1
ATOM 661 C CA . LEU A 1 119 ? 31.781 5.786 28.207 1.00 31.33 102 LEU A CA 1
ATOM 662 C C . LEU A 1 119 ? 31.705 7.060 27.367 1.00 34.87 102 LEU A C 1
ATOM 663 O O . LEU A 1 119 ? 30.931 7.090 26.399 1.00 34.63 102 LEU A O 1
ATOM 668 N N . THR A 1 120 ? 32.492 8.076 27.729 1.00 34.42 103 THR A N 1
ATOM 669 C CA . THR A 1 120 ? 32.645 9.329 26.945 1.00 37.00 103 THR A CA 1
ATOM 670 C C . THR A 1 120 ? 34.106 9.776 27.033 1.00 35.24 103 THR A C 1
ATOM 671 O O . THR A 1 120 ? 34.757 9.453 28.042 1.00 41.44 103 THR A O 1
ATOM 675 N N . LEU A 1 121 ? 34.592 10.478 26.013 1.00 41.26 104 LEU A N 1
ATOM 676 C CA . LEU A 1 121 ? 35.948 11.081 26.021 1.00 46.00 104 LEU A CA 1
ATOM 677 C C . LEU A 1 121 ? 35.848 12.605 26.189 1.00 52.11 104 LEU A C 1
ATOM 678 O O . LEU A 1 121 ? 36.909 13.249 26.219 1.00 54.35 104 LEU A O 1
ATOM 683 N N . SER A 1 122 ? 34.635 13.146 26.359 1.00 50.40 105 SER A N 1
ATOM 684 C CA . SER A 1 122 ? 34.377 14.591 26.618 1.00 50.56 105 SER A CA 1
ATOM 685 C C . SER A 1 122 ? 34.226 14.851 28.123 1.00 54.64 105 SER A C 1
ATOM 686 O O . SER A 1 122 ? 33.294 14.297 28.734 1.00 45.36 105 SER A O 1
ATOM 689 N N . LYS A 1 123 ? 35.088 15.703 28.688 1.00 56.98 106 LYS A N 1
ATOM 690 C CA . LYS A 1 123 ? 35.065 16.091 30.124 1.00 50.30 106 LYS A CA 1
ATOM 691 C C . LYS A 1 123 ? 33.715 16.743 30.456 1.00 44.64 106 LYS A C 1
ATOM 692 O O . LYS A 1 123 ? 33.149 16.406 31.502 1.00 46.64 106 LYS A O 1
ATOM 694 N N . ASN A 1 124 ? 33.220 17.628 29.582 1.00 51.97 107 ASN A N 1
ATOM 695 C CA . ASN A 1 124 ? 31.929 18.351 29.753 1.00 51.30 107 ASN A CA 1
ATOM 696 C C . ASN A 1 124 ? 30.777 17.338 29.800 1.00 47.40 107 ASN A C 1
ATOM 697 O O . ASN A 1 124 ? 29.947 17.437 30.721 1.00 47.19 107 ASN A O 1
ATOM 702 N N . GLN A 1 125 ? 30.745 16.388 28.862 1.00 46.52 108 GLN A N 1
ATOM 703 C CA . GLN A 1 125 ? 29.693 15.336 28.791 1.00 47.76 108 GLN A CA 1
ATOM 704 C C . GLN A 1 125 ? 29.772 14.445 30.038 1.00 42.48 108 GLN A C 1
ATOM 705 O O . GLN A 1 125 ? 28.710 14.128 30.597 1.00 39.60 108 GLN A O 1
ATOM 711 N N . HIS A 1 126 ? 30.975 14.067 30.478 1.00 43.04 109 HIS A N 1
ATOM 712 C CA . HIS A 1 126 ? 31.178 13.241 31.700 1.00 45.32 109 HIS A CA 1
ATOM 713 C C . HIS A 1 126 ? 30.491 13.914 32.899 1.00 46.22 109 HIS A C 1
ATOM 714 O O . HIS A 1 126 ? 29.729 13.229 33.607 1.00 44.39 109 HIS A O 1
ATOM 721 N N . ALA A 1 127 ? 30.760 15.208 33.114 1.00 46.66 110 ALA A N 1
ATOM 722 C CA . ALA A 1 127 ? 30.216 16.029 34.220 1.00 51.77 110 ALA A CA 1
ATOM 723 C C . ALA A 1 127 ? 28.684 16.066 34.143 1.00 44.25 110 ALA A C 1
ATOM 724 O O . ALA A 1 127 ? 28.029 15.804 35.169 1.00 48.85 110 ALA A O 1
ATOM 726 N N . ARG A 1 128 ? 28.134 16.370 32.966 1.00 45.91 111 ARG A N 1
ATOM 727 C CA . ARG A 1 128 ? 26.664 16.471 32.759 1.00 45.68 111 ARG A CA 1
ATOM 728 C C . ARG A 1 128 ? 26.027 15.101 33.023 1.00 42.55 111 ARG A C 1
ATOM 729 O O . ARG A 1 128 ? 25.005 15.049 33.725 1.00 42.62 111 ARG A O 1
ATOM 737 N N . CYS A 1 129 ? 26.615 14.023 32.500 1.00 43.77 112 CYS A N 1
ATOM 738 C CA . CYS A 1 129 ? 26.097 12.640 32.669 1.00 42.00 112 CYS A CA 1
ATOM 739 C C . CYS A 1 129 ? 26.034 12.265 34.148 1.00 42.75 112 CYS A C 1
ATOM 740 O O . CYS A 1 129 ? 25.016 11.691 34.565 1.00 39.46 112 CYS A O 1
ATOM 743 N N . GLU A 1 130 ? 27.077 12.591 34.914 1.00 42.63 113 GLU A N 1
ATOM 744 C CA . GLU A 1 130 ? 27.130 12.288 36.367 1.00 46.96 113 GLU A CA 1
ATOM 745 C C . GLU A 1 130 ? 25.925 12.961 37.039 1.00 43.06 113 GLU A C 1
ATOM 746 O O . GLU A 1 130 ? 25.241 12.301 37.846 1.00 42.70 113 GLU A O 1
ATOM 752 N N . GLN A 1 131 ? 25.642 14.216 36.688 1.00 46.38 114 GLN A N 1
ATOM 753 C CA . GLN A 1 131 ? 24.535 14.976 37.324 1.00 44.18 114 GLN A CA 1
ATOM 754 C C . GLN A 1 131 ? 23.185 14.433 36.842 1.00 40.80 114 GLN A C 1
ATOM 755 O O . GLN A 1 131 ? 22.276 14.287 37.679 1.00 39.47 114 GLN A O 1
ATOM 761 N N . VAL A 1 132 ? 23.048 14.156 35.544 1.00 40.02 115 VAL A N 1
ATOM 762 C CA . VAL A 1 132 ? 21.807 13.556 34.974 1.00 41.45 115 VAL A CA 1
ATOM 763 C C . VAL A 1 132 ? 21.511 12.246 35.716 1.00 37.96 115 VAL A C 1
ATOM 764 O O . VAL A 1 132 ? 20.369 12.059 36.142 1.00 39.13 115 VAL A O 1
ATOM 768 N N . LEU A 1 133 ? 22.499 11.362 35.866 1.00 39.12 116 LEU A N 1
ATOM 769 C CA . LEU A 1 133 ? 22.278 10.024 36.477 1.00 41.84 116 LEU A CA 1
ATOM 770 C C . LEU A 1 133 ? 21.992 10.172 37.975 1.00 41.94 116 LEU A C 1
ATOM 771 O O . LEU A 1 133 ? 21.074 9.488 38.464 1.00 38.64 116 LEU A O 1
ATOM 776 N N . ALA A 1 134 ? 22.734 11.031 38.677 1.00 40.83 117 ALA A N 1
ATOM 777 C CA . ALA A 1 134 ? 22.546 11.274 40.129 1.00 42.24 117 ALA A CA 1
ATOM 778 C C . ALA A 1 134 ? 21.122 11.788 40.377 1.00 47.01 117 ALA A C 1
ATOM 779 O O . ALA A 1 134 ? 20.539 11.423 41.403 1.00 45.00 117 ALA A O 1
ATOM 781 N N . SER A 1 135 ? 20.565 12.566 39.441 1.00 41.75 118 SER A N 1
ATOM 782 C CA . SER A 1 135 ? 19.228 13.2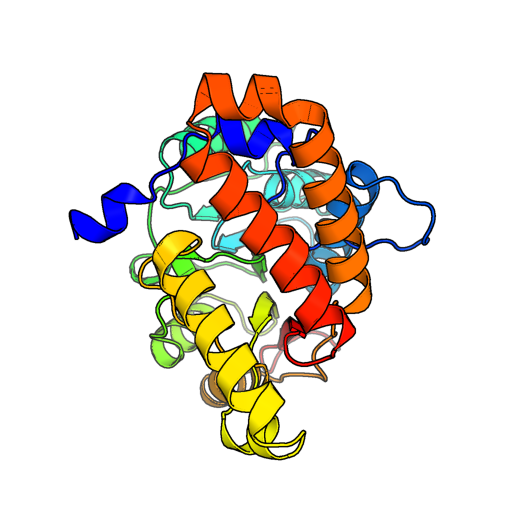05 39.567 1.00 43.18 118 SER A CA 1
ATOM 783 C C . SER A 1 135 ? 18.112 12.154 39.542 1.00 42.80 118 SER A C 1
ATOM 784 O O . SER A 1 135 ? 17.034 12.443 40.086 1.00 46.66 118 SER A O 1
ATOM 787 N N . ILE A 1 136 ? 18.352 10.981 38.946 1.00 41.93 119 ILE A N 1
ATOM 788 C CA . ILE A 1 136 ? 17.302 9.936 38.756 1.00 46.23 119 ILE A CA 1
ATOM 789 C C . ILE A 1 136 ? 16.935 9.363 40.125 1.00 46.95 119 ILE A C 1
ATOM 790 O O . ILE A 1 136 ? 17.856 9.020 40.891 1.00 48.12 119 ILE A O 1
ATOM 795 N N . ASP A 1 137 ? 15.636 9.231 40.396 1.00 49.97 120 ASP A N 1
ATOM 796 C CA . ASP A 1 137 ? 15.119 8.566 41.618 1.00 53.44 120 ASP A CA 1
ATOM 797 C C . ASP A 1 137 ? 15.162 7.051 41.386 1.00 51.99 120 ASP A C 1
ATOM 798 O O . ASP A 1 137 ? 14.185 6.505 40.850 1.00 53.32 120 ASP A O 1
ATOM 803 N N . THR A 1 138 ? 16.266 6.406 41.776 1.00 52.40 121 THR A N 1
ATOM 804 C CA . THR A 1 138 ? 16.519 4.953 41.580 1.00 47.15 121 THR A CA 1
ATOM 805 C C . THR A 1 138 ? 17.573 4.471 42.582 1.00 46.61 121 THR A C 1
ATOM 806 O O . THR A 1 138 ? 18.352 5.315 43.071 1.00 50.44 121 THR A O 1
ATOM 810 N N . ASN A 1 139 ? 17.605 3.163 42.845 1.00 44.17 122 ASN A N 1
ATOM 811 C CA . ASN A 1 139 ? 18.694 2.478 43.594 1.00 51.84 122 ASN A CA 1
ATOM 812 C C . ASN A 1 139 ? 19.597 1.717 42.615 1.00 46.71 122 ASN A C 1
ATOM 813 O O . ASN A 1 139 ? 20.577 1.095 43.078 1.00 47.03 122 ASN A O 1
ATOM 818 N N . ARG A 1 140 ? 19.296 1.761 41.311 1.00 46.76 123 ARG A N 1
ATOM 819 C CA . ARG A 1 140 ? 20.132 1.097 40.279 1.00 44.71 123 ARG A CA 1
ATOM 820 C C . ARG A 1 140 ? 21.489 1.804 40.218 1.00 43.13 123 ARG A C 1
ATOM 821 O O . ARG A 1 140 ? 21.546 3.030 40.472 1.00 44.14 123 ARG A O 1
ATOM 829 N N . SER A 1 141 ? 22.534 1.037 39.911 1.00 42.73 124 SER A N 1
ATOM 830 C CA . SER A 1 141 ? 23.929 1.512 39.750 1.00 43.14 124 SER A CA 1
ATOM 831 C C . SER A 1 141 ? 24.013 2.371 38.487 1.00 41.29 124 SER A C 1
ATOM 832 O O . SER A 1 141 ? 23.482 1.947 37.453 1.00 38.28 124 SER A O 1
ATOM 835 N N . ARG A 1 142 ? 24.649 3.535 38.590 1.00 41.73 125 ARG A N 1
ATOM 836 C CA . ARG A 1 142 ? 24.851 4.484 37.468 1.00 39.64 125 ARG A CA 1
ATOM 837 C C . ARG A 1 142 ? 26.309 4.932 37.510 1.00 38.82 125 ARG A C 1
ATOM 838 O O . ARG A 1 142 ? 26.731 5.487 38.538 1.00 43.94 125 ARG A O 1
ATOM 846 N N A GLN A 1 143 ? 27.049 4.711 36.422 0.50 37.01 126 GLN A N 1
ATOM 847 N N B GLN A 1 143 ? 27.064 4.648 36.447 0.50 38.35 126 GLN A N 1
ATOM 848 C CA A GLN A 1 143 ? 28.500 5.021 36.341 0.50 36.45 126 GLN A CA 1
ATOM 849 C CA B GLN A 1 143 ? 28.509 4.980 36.343 0.50 38.01 126 GLN A CA 1
ATOM 850 C C A GLN A 1 143 ? 28.808 5.633 34.975 0.50 40.02 126 GLN A C 1
ATOM 851 C C B GLN A 1 143 ? 28.754 5.698 35.017 0.50 40.73 126 GLN A C 1
ATOM 852 O O A GLN A 1 143 ? 28.338 5.088 33.956 0.50 36.88 126 GLN A O 1
ATOM 853 O O B GLN A 1 143 ? 28.126 5.318 34.006 0.50 38.15 126 GLN A O 1
ATOM 864 N N A VAL A 1 144 ? 29.564 6.732 34.964 0.50 37.63 127 VAL A N 1
ATOM 865 N N B VAL A 1 144 ? 29.631 6.702 35.031 0.50 37.16 127 VAL A N 1
ATOM 866 C CA A VAL A 1 144 ? 30.107 7.337 33.716 0.50 38.95 127 VAL A CA 1
ATOM 867 C CA B VAL A 1 144 ? 30.138 7.373 33.802 0.50 38.36 127 VAL A CA 1
ATOM 868 C C A VAL A 1 144 ? 31.633 7.364 33.832 0.50 39.14 127 VAL A C 1
ATOM 869 C C B VAL A 1 144 ? 31.666 7.344 33.862 0.50 39.03 127 VAL A C 1
ATOM 870 O O A VAL A 1 144 ? 32.144 7.794 34.883 0.50 39.79 127 VAL A O 1
ATOM 871 O O B VAL A 1 144 ? 32.219 7.711 34.918 0.50 39.28 127 VAL A O 1
ATOM 878 N N . LEU A 1 145 ? 32.312 6.895 32.785 1.00 37.71 128 LEU A N 1
ATOM 879 C CA . LEU A 1 145 ? 33.786 6.760 32.718 1.00 40.57 128 LEU A CA 1
ATOM 880 C C . LEU A 1 145 ? 34.304 7.626 31.571 1.00 39.15 128 LEU A C 1
ATOM 881 O O . LEU A 1 145 ? 33.739 7.552 30.454 1.00 38.30 128 LEU A O 1
ATOM 886 N N . LEU A 1 146 ? 35.330 8.431 31.851 1.00 39.99 129 LEU A N 1
ATOM 887 C CA . LEU A 1 146 ? 36.083 9.187 30.823 1.00 43.05 129 LEU A CA 1
ATOM 888 C C . LEU A 1 146 ? 37.124 8.243 30.212 1.00 43.90 129 LEU A C 1
ATOM 889 O O . LEU A 1 146 ? 38.299 8.290 30.633 1.00 44.95 129 LEU A O 1
ATOM 894 N N . GLN A 1 147 ? 36.699 7.385 29.283 1.00 43.85 130 GLN A N 1
ATOM 895 C CA . GLN A 1 147 ? 37.608 6.425 28.607 1.00 44.61 130 GLN A CA 1
ATOM 896 C C . GLN A 1 147 ? 36.980 5.909 27.313 1.00 41.24 130 GLN A C 1
ATOM 897 O O . GLN A 1 147 ? 35.762 6.076 27.124 1.00 38.51 130 GLN A O 1
ATOM 903 N N . GLY A 1 148 ? 37.812 5.311 26.462 1.00 40.59 131 GLY A N 1
ATOM 904 C CA . GLY A 1 148 ? 37.381 4.541 25.283 1.00 41.59 131 GLY A CA 1
ATOM 905 C C . GLY A 1 148 ? 36.952 3.138 25.677 1.00 40.14 131 GLY A C 1
ATOM 906 O O . GLY A 1 148 ? 37.221 2.720 26.818 1.00 39.56 131 GLY A O 1
ATOM 907 N N . TRP A 1 149 ? 36.311 2.429 24.750 1.00 37.66 132 TRP A N 1
ATOM 908 C CA . TRP A 1 149 ? 35.939 0.996 24.883 1.00 39.37 132 TRP A CA 1
ATOM 909 C C . TRP A 1 149 ? 37.196 0.118 24.949 1.00 36.69 132 TRP A C 1
ATOM 910 O O . TRP A 1 149 ? 37.106 -0.982 25.518 1.00 40.65 132 TRP A O 1
ATOM 921 N N . GLU A 1 150 ? 38.316 0.564 24.363 1.00 37.37 133 GLU A N 1
ATOM 922 C CA . GLU A 1 150 ? 39.582 -0.216 24.272 1.00 43.45 133 GLU A CA 1
ATOM 923 C C . GLU A 1 150 ? 40.016 -0.656 25.677 1.00 48.74 133 GLU A C 1
ATOM 924 O O . GLU A 1 150 ? 40.522 -1.788 25.808 1.00 56.97 133 GLU A O 1
ATOM 930 N N . ASP A 1 151 ? 39.793 0.210 26.669 1.00 47.31 134 ASP A N 1
ATOM 931 C CA . ASP A 1 151 ? 40.234 0.060 28.083 1.00 59.49 134 ASP A CA 1
ATOM 932 C C . ASP A 1 151 ? 39.119 -0.543 28.944 1.00 52.72 134 ASP A C 1
ATOM 933 O O . ASP A 1 15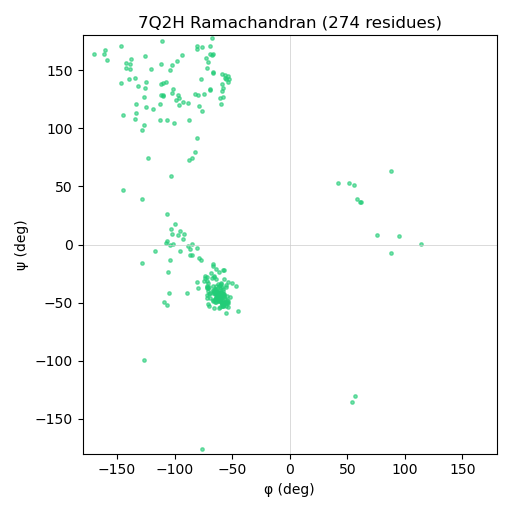1 ? 39.375 -0.792 30.131 1.00 54.13 134 ASP A O 1
ATOM 938 N N . PHE A 1 152 ? 37.921 -0.748 28.393 1.00 46.77 135 PHE A N 1
ATOM 939 C CA . PHE A 1 152 ? 36.738 -1.198 29.169 1.00 43.85 135 PHE A CA 1
ATOM 940 C C . PHE A 1 152 ? 36.629 -2.725 29.127 1.00 40.51 135 PHE A C 1
ATOM 941 O O . PHE A 1 152 ? 36.511 -3.292 28.038 1.00 41.94 135 PHE A O 1
ATOM 949 N N . ALA A 1 153 ? 36.626 -3.372 30.294 1.00 39.30 136 ALA A N 1
ATOM 950 C CA . ALA A 1 153 ? 36.611 -4.849 30.411 1.00 43.61 136 ALA A CA 1
ATOM 951 C C . ALA A 1 153 ? 35.780 -5.289 31.621 1.00 48.39 136 ALA A C 1
ATOM 952 O O . ALA A 1 153 ? 36.259 -6.139 32.388 1.00 58.51 136 ALA A O 1
ATOM 954 N N . GLU A 1 154 ? 34.578 -4.730 31.784 1.00 38.81 137 GLU A N 1
ATOM 955 C CA . GLU A 1 154 ? 33.617 -5.142 32.837 1.00 41.53 137 GLU A CA 1
ATOM 956 C C . GLU A 1 154 ? 32.471 -5.894 32.169 1.00 36.83 137 GLU A C 1
ATOM 957 O O . GLU A 1 154 ? 32.022 -5.507 31.093 1.00 36.69 137 GLU A O 1
ATOM 963 N N . PRO A 1 155 ? 31.967 -6.989 32.778 1.00 38.97 138 PRO A N 1
ATOM 964 C CA . PRO A 1 155 ? 30.769 -7.662 32.280 1.00 37.28 138 PRO A CA 1
ATOM 965 C C . PRO A 1 155 ? 29.550 -6.730 32.241 1.00 39.17 138 PRO A C 1
ATOM 966 O O . PRO A 1 155 ? 29.285 -6.042 33.217 1.00 37.15 138 PRO A O 1
ATOM 970 N N . VAL A 1 156 ? 28.844 -6.728 31.115 1.00 34.49 139 VAL A N 1
ATOM 971 C CA . VAL A 1 156 ? 27.571 -5.975 30.905 1.00 38.15 139 VAL A CA 1
ATOM 972 C C . VAL A 1 156 ? 26.608 -6.891 30.150 1.00 37.87 139 VAL A C 1
ATOM 973 O O . VAL A 1 156 ? 27.086 -7.832 29.511 1.00 39.79 139 VAL A O 1
ATOM 977 N N . ASP A 1 157 ? 25.305 -6.615 30.218 1.00 34.32 140 ASP A N 1
ATOM 978 C CA . ASP A 1 157 ? 24.267 -7.492 29.619 1.00 33.86 140 ASP A CA 1
ATOM 979 C C . ASP A 1 157 ? 24.011 -7.084 28.171 1.00 35.00 140 ASP A C 1
ATOM 980 O O . ASP A 1 157 ? 23.834 -7.984 27.338 1.00 35.68 140 ASP A O 1
ATOM 985 N N . ARG A 1 158 ? 23.949 -5.777 27.910 1.00 32.25 141 ARG A N 1
ATOM 986 C CA . ARG A 1 158 ? 23.550 -5.206 26.596 1.00 31.82 141 ARG A CA 1
ATOM 987 C C . ARG A 1 158 ? 24.407 -3.970 26.311 1.00 31.61 141 ARG A C 1
ATOM 988 O O . ARG A 1 158 ? 24.907 -3.340 27.271 1.00 31.71 141 ARG A O 1
ATOM 996 N N . ILE A 1 159 ? 24.549 -3.625 25.037 1.00 30.29 142 ILE A N 1
ATOM 997 C CA . ILE A 1 159 ? 25.374 -2.460 24.608 1.00 31.43 142 ILE A CA 1
ATOM 998 C C . ILE A 1 159 ? 24.572 -1.619 23.620 1.00 29.99 142 ILE A C 1
ATOM 999 O O . ILE A 1 159 ? 23.967 -2.182 22.696 1.00 29.00 142 ILE A O 1
ATOM 1004 N N . VAL A 1 160 ? 24.624 -0.302 23.790 1.00 29.15 143 VAL A N 1
ATOM 1005 C CA . VAL A 1 160 ? 24.081 0.673 22.805 1.00 28.13 143 VAL A CA 1
ATOM 1006 C C . VAL A 1 160 ? 25.207 1.642 22.435 1.00 30.17 143 VAL A C 1
ATOM 1007 O O . VAL A 1 160 ? 26.008 2.017 23.310 1.00 29.26 143 VAL A O 1
ATOM 1011 N N . SER A 1 161 ? 25.301 2.008 21.161 1.00 29.27 144 SER A N 1
ATOM 1012 C CA . SER A 1 161 ? 26.279 3.012 20.690 1.00 29.06 144 SER A CA 1
ATOM 1013 C C . SER A 1 161 ? 25.635 3.814 19.565 1.00 33.06 144 SER A C 1
ATOM 1014 O O . SER A 1 161 ? 25.402 3.220 18.514 1.00 30.75 144 SER A O 1
ATOM 1017 N N . ILE A 1 162 ? 25.348 5.095 19.800 1.00 28.41 145 ILE A N 1
ATOM 1018 C CA . ILE A 1 162 ? 24.598 5.952 18.833 1.00 30.43 145 ILE A CA 1
ATOM 1019 C C . ILE A 1 162 ? 25.544 7.034 18.298 1.00 29.64 145 ILE A C 1
ATOM 1020 O O . ILE A 1 162 ? 25.877 7.977 19.052 1.00 30.04 145 ILE A O 1
ATOM 1025 N N . GLU A 1 163 ? 25.961 6.888 17.040 1.00 28.63 146 GLU A N 1
ATOM 1026 C CA . GLU A 1 163 ? 26.843 7.836 16.313 1.00 30.94 146 GLU A CA 1
ATOM 1027 C C . GLU A 1 163 ? 27.962 8.305 17.246 1.00 32.59 146 GLU A C 1
ATOM 1028 O O . GLU A 1 163 ? 28.162 9.532 17.399 1.00 32.71 146 GLU A O 1
ATOM 1034 N N . ALA A 1 164 ? 28.663 7.345 17.848 1.00 34.06 147 ALA A N 1
ATOM 1035 C CA . ALA A 1 164 ? 29.718 7.585 18.857 1.00 35.97 147 ALA A CA 1
ATOM 1036 C C . ALA A 1 164 ? 31.036 7.779 18.114 1.00 35.16 147 ALA A C 1
ATOM 1037 O O . ALA A 1 164 ? 31.867 6.851 18.111 1.00 38.74 147 ALA A O 1
ATOM 1039 N N . PHE A 1 165 ? 31.190 8.926 17.450 1.00 38.28 148 PHE A N 1
ATOM 1040 C CA . PHE A 1 165 ? 32.334 9.181 16.541 1.00 38.22 148 PHE A CA 1
ATOM 1041 C C . PHE A 1 165 ? 33.658 8.874 17.259 1.00 39.98 148 PHE A C 1
ATOM 1042 O O . PHE A 1 165 ? 34.521 8.212 16.670 1.00 42.02 148 PHE A O 1
ATOM 1050 N N . GLU A 1 166 ? 33.820 9.331 18.507 1.00 41.87 149 GLU A N 1
ATOM 1051 C CA . GLU A 1 166 ? 35.109 9.213 19.245 1.00 44.43 149 GLU A CA 1
ATOM 1052 C C . GLU A 1 166 ? 35.428 7.736 19.540 1.00 42.74 149 GLU A C 1
ATOM 1053 O O . GLU A 1 166 ? 36.609 7.433 19.793 1.00 43.72 149 GLU A O 1
ATOM 1059 N N . HIS A 1 167 ? 34.434 6.844 19.481 1.00 40.15 150 HIS A N 1
ATOM 1060 C CA . HIS A 1 167 ? 34.588 5.384 19.738 1.00 37.59 150 HIS A CA 1
ATOM 1061 C C . HIS A 1 167 ? 34.545 4.564 18.438 1.00 37.80 150 HIS A C 1
ATOM 1062 O O . HIS A 1 167 ? 35.336 3.614 18.321 1.00 39.86 150 HIS A O 1
ATOM 1069 N N . PHE A 1 168 ? 33.647 4.893 17.506 1.00 38.10 151 PHE A N 1
ATOM 1070 C CA . PHE A 1 168 ? 33.348 4.058 16.314 1.00 33.73 151 PHE A CA 1
ATOM 1071 C C . PHE A 1 168 ? 33.916 4.683 15.031 1.00 35.70 151 PHE A C 1
ATOM 1072 O O . PHE A 1 168 ? 33.755 4.049 13.974 1.00 37.87 151 PHE A O 1
ATOM 1080 N N . GLY A 1 169 ? 34.594 5.831 15.119 1.00 39.27 152 GLY A N 1
ATOM 1081 C CA . GLY A 1 169 ? 35.061 6.605 13.948 1.00 45.14 152 GLY A CA 1
ATOM 1082 C C . GLY A 1 169 ? 36.547 6.446 13.647 1.00 48.06 152 GLY A C 1
ATOM 1083 O O . GLY A 1 169 ? 37.041 7.195 12.768 1.00 45.04 152 GLY A O 1
ATOM 1084 N N . HIS A 1 170 ? 37.255 5.520 14.309 1.00 42.17 153 HIS A N 1
ATOM 1085 C CA . HIS A 1 170 ? 38.717 5.306 14.104 1.00 46.78 153 HIS A CA 1
ATOM 1086 C C . HIS A 1 170 ? 39.018 3.825 13.829 1.00 46.21 153 HIS A C 1
ATOM 1087 O O . HIS A 1 170 ? 40.064 3.329 14.301 1.00 46.20 153 HIS A O 1
ATOM 1094 N N . GLU A 1 171 ? 38.158 3.155 13.057 1.00 44.70 154 GLU A N 1
ATOM 1095 C CA . GLU A 1 171 ? 38.369 1.758 12.590 1.00 43.27 154 GLU A CA 1
ATOM 1096 C C . GLU A 1 171 ? 38.637 0.865 13.814 1.00 42.34 154 GLU A C 1
ATOM 1097 O O . GLU A 1 171 ? 37.905 1.025 14.810 1.00 40.29 154 GLU A O 1
ATOM 1103 N N . ASN A 1 172 ? 39.627 -0.035 13.753 1.00 42.34 155 ASN A N 1
ATOM 1104 C CA . ASN A 1 172 ? 39.936 -1.004 14.841 1.00 43.04 155 ASN A CA 1
ATOM 1105 C C . ASN A 1 172 ? 38.684 -1.857 15.095 1.00 38.38 155 ASN A C 1
ATOM 1106 O O . ASN A 1 172 ? 38.370 -2.160 16.267 1.00 34.98 155 ASN A O 1
ATOM 1111 N N . TYR A 1 173 ? 37.974 -2.227 14.029 1.00 36.02 156 TYR A N 1
ATOM 1112 C CA . TYR A 1 173 ? 36.624 -2.834 14.129 1.00 35.40 156 TYR A CA 1
ATOM 1113 C C . TYR A 1 173 ? 36.724 -4.265 14.662 1.00 35.30 156 TYR A C 1
ATOM 1114 O O . TYR A 1 173 ? 35.830 -4.666 15.422 1.00 34.50 156 TYR A O 1
ATOM 1123 N N . ASP A 1 174 ? 37.770 -5.008 14.304 1.00 35.22 157 ASP A N 1
ATOM 1124 C CA . ASP A 1 174 ? 37.945 -6.398 14.799 1.00 38.34 157 ASP A CA 1
ATOM 1125 C C . ASP A 1 174 ? 38.042 -6.355 16.329 1.00 37.27 157 ASP A C 1
ATOM 1126 O O . ASP A 1 174 ? 37.340 -7.143 16.989 1.00 36.53 157 ASP A O 1
ATOM 1131 N N . ASP A 1 175 ? 38.848 -5.446 16.879 1.00 36.34 158 ASP A N 1
ATOM 1132 C CA . ASP A 1 175 ? 39.014 -5.311 18.350 1.00 36.70 158 ASP A CA 1
ATOM 1133 C C . ASP A 1 175 ? 37.686 -4.875 18.982 1.00 33.97 158 ASP A C 1
ATOM 1134 O O . ASP A 1 175 ? 37.352 -5.398 20.063 1.00 33.39 158 ASP A O 1
ATOM 1139 N N . PHE A 1 176 ? 36.965 -3.945 18.349 1.00 31.94 159 PHE A N 1
ATOM 1140 C CA . PHE A 1 176 ? 35.692 -3.385 18.873 1.00 31.30 159 PHE A CA 1
ATOM 1141 C C . PHE A 1 176 ? 34.664 -4.511 19.031 1.00 32.77 159 PHE A C 1
ATOM 1142 O O . PHE A 1 176 ? 34.097 -4.678 20.122 1.00 30.73 159 PHE A O 1
ATOM 1150 N N . PHE A 1 177 ? 34.425 -5.278 17.968 1.00 30.95 160 PHE A N 1
ATOM 1151 C CA . PHE A 1 177 ? 33.360 -6.312 17.973 1.00 32.83 160 PHE A CA 1
ATOM 1152 C C . PHE A 1 177 ? 33.767 -7.478 18.887 1.00 31.66 160 PHE A C 1
ATOM 1153 O O . PHE A 1 177 ? 32.870 -8.049 19.530 1.00 32.78 160 PHE A O 1
ATOM 1161 N N . LYS A 1 178 ? 35.061 -7.795 18.971 1.00 31.32 161 LYS A N 1
ATOM 1162 C CA . LYS A 1 178 ? 35.592 -8.856 19.873 1.00 31.97 161 LYS A CA 1
ATOM 1163 C C . LYS A 1 178 ? 35.348 -8.444 21.327 1.00 32.25 161 LYS A C 1
ATOM 1164 O O . LYS A 1 178 ? 34.872 -9.289 22.122 1.00 34.12 161 LYS A O 1
ATOM 1170 N N . ARG A 1 179 ? 35.679 -7.197 21.674 1.00 33.84 162 ARG A N 1
ATOM 1171 C CA . ARG A 1 179 ? 35.469 -6.641 23.036 1.00 34.95 162 ARG A CA 1
ATOM 1172 C C . ARG A 1 179 ? 33.980 -6.751 23.381 1.00 31.52 162 ARG A C 1
ATOM 1173 O O . ARG A 1 179 ? 33.644 -7.290 24.464 1.00 32.83 162 ARG A O 1
ATOM 1181 N N . CYS A 1 180 ? 33.114 -6.237 22.509 1.00 31.03 163 CYS A N 1
ATOM 1182 C CA . CYS A 1 180 ? 31.646 -6.194 22.731 1.00 31.22 163 CYS A CA 1
ATOM 1183 C C . CYS A 1 180 ? 31.102 -7.616 22.910 1.00 32.90 163 CYS A C 1
ATOM 1184 O O . CYS A 1 180 ? 30.298 -7.827 23.833 1.00 32.58 163 CYS A O 1
ATOM 1187 N N . PHE A 1 181 ? 31.541 -8.562 22.079 1.00 31.70 164 PHE A N 1
ATOM 1188 C CA . PHE A 1 181 ? 31.115 -9.982 22.154 1.00 33.10 164 PHE A CA 1
ATOM 1189 C C . PHE A 1 181 ? 31.526 -10.567 23.510 1.00 35.70 164 PHE A C 1
ATOM 1190 O O . PHE A 1 181 ? 30.679 -11.191 24.190 1.00 35.28 164 PHE A O 1
ATOM 1198 N N . ASN A 1 182 ? 32.777 -10.334 23.912 1.00 32.62 165 ASN A N 1
ATOM 1199 C CA . ASN A 1 182 ? 33.408 -10.994 25.085 1.00 35.59 165 ASN A CA 1
ATOM 1200 C C . ASN A 1 182 ? 32.847 -10.439 26.405 1.00 34.95 165 ASN A C 1
ATOM 1201 O O . ASN A 1 182 ? 32.841 -11.206 27.382 1.00 37.29 165 ASN A O 1
ATOM 1206 N N . ILE A 1 183 ? 32.392 -9.181 26.469 1.00 33.90 166 ILE A N 1
ATOM 1207 C CA . ILE A 1 183 ? 31.951 -8.581 27.769 1.00 36.33 166 ILE A CA 1
ATOM 1208 C C . ILE A 1 183 ? 30.481 -8.918 28.039 1.00 37.05 166 ILE A C 1
ATOM 1209 O O . ILE A 1 183 ? 30.023 -8.652 29.169 1.00 38.31 166 ILE A O 1
ATOM 1214 N N . MET A 1 184 ? 29.776 -9.497 27.066 1.00 33.03 167 MET A N 1
ATOM 1215 C CA . MET A 1 184 ? 28.325 -9.776 27.178 1.00 35.32 167 MET A CA 1
ATOM 1216 C C . MET A 1 184 ? 28.084 -11.250 27.479 1.00 36.83 167 MET A C 1
ATOM 1217 O O . MET A 1 184 ? 28.895 -12.113 27.143 1.00 38.86 167 MET A O 1
ATOM 1222 N N . PRO A 1 185 ? 26.932 -11.564 28.110 1.00 36.27 168 PRO A N 1
ATOM 1223 C CA . PRO A 1 185 ? 26.572 -12.940 28.433 1.00 40.78 168 PRO A CA 1
ATOM 1224 C C . PRO A 1 185 ? 26.094 -13.652 27.163 1.00 39.09 168 PRO A C 1
ATOM 1225 O O . PRO A 1 185 ? 26.124 -13.057 26.106 1.00 38.46 168 PRO A O 1
ATOM 1229 N N . ALA A 1 186 ? 25.648 -14.899 27.301 1.00 47.22 169 ALA A N 1
ATOM 1230 C CA . ALA A 1 186 ? 25.238 -15.770 26.176 1.00 46.91 169 ALA A CA 1
ATOM 1231 C C . ALA A 1 186 ? 24.082 -15.131 25.396 1.00 38.94 169 ALA A C 1
ATOM 1232 O O . ALA A 1 186 ? 24.029 -15.339 24.177 1.00 42.14 169 ALA A O 1
ATOM 1234 N N . ASP A 1 187 ? 23.194 -14.381 26.061 1.00 43.46 170 ASP A N 1
ATOM 1235 C CA . ASP A 1 187 ? 21.981 -13.787 25.427 1.00 42.84 170 ASP A CA 1
ATOM 1236 C C . ASP A 1 187 ? 22.222 -12.310 25.076 1.00 38.96 170 ASP A C 1
ATOM 1237 O O . ASP A 1 187 ? 21.233 -11.598 24.827 1.00 37.95 170 ASP A O 1
ATOM 1242 N N . GLY A 1 188 ? 23.485 -11.877 25.018 1.00 38.69 171 GLY A N 1
ATOM 1243 C CA . GLY A 1 188 ? 23.866 -10.476 24.758 1.00 34.41 171 GLY A CA 1
ATOM 1244 C C . GLY A 1 188 ? 23.340 -9.953 23.429 1.00 35.13 171 GLY A C 1
ATOM 1245 O O . GLY A 1 188 ? 23.248 -10.728 22.452 1.00 33.88 171 GLY A O 1
ATOM 1246 N N . ARG A 1 189 ? 23.012 -8.664 23.393 1.00 32.76 172 ARG A N 1
ATOM 1247 C CA . ARG A 1 189 ? 22.646 -7.920 22.162 1.00 31.58 172 ARG A CA 1
ATOM 1248 C C . ARG A 1 189 ? 23.288 -6.538 22.195 1.00 32.57 172 ARG A C 1
ATOM 1249 O O . ARG A 1 189 ? 23.450 -5.967 23.297 1.00 30.40 172 ARG A O 1
ATOM 1257 N N . MET A 1 190 ? 23.572 -6.002 21.016 1.00 30.30 173 MET A N 1
ATOM 1258 C CA . MET A 1 190 ? 24.136 -4.642 20.858 1.00 28.74 173 MET A CA 1
ATOM 1259 C C . MET A 1 190 ? 23.456 -3.970 19.670 1.00 33.38 173 MET A C 1
ATOM 1260 O O . MET A 1 190 ? 23.165 -4.674 18.674 1.00 31.83 173 MET A O 1
ATOM 1265 N N . THR A 1 191 ? 23.188 -2.668 19.781 1.00 29.57 174 THR A N 1
ATOM 1266 C CA . THR A 1 191 ? 22.866 -1.819 18.613 1.00 28.37 174 THR A CA 1
ATOM 1267 C C . THR A 1 191 ? 24.006 -0.831 18.408 1.00 29.20 174 THR A C 1
ATOM 1268 O O . THR A 1 191 ? 24.535 -0.283 19.395 1.00 28.47 174 THR A O 1
ATOM 1272 N N . VAL A 1 192 ? 24.379 -0.640 17.154 1.00 29.22 175 VAL A N 1
ATOM 1273 C CA . VAL A 1 192 ? 25.286 0.454 16.733 1.00 27.17 175 VAL A CA 1
ATOM 1274 C C . VAL A 1 192 ? 24.546 1.233 15.656 1.00 30.77 175 VAL A C 1
ATOM 1275 O O . VAL A 1 192 ? 24.174 0.632 14.635 1.00 30.69 175 VAL A O 1
ATOM 1279 N N . GLN A 1 193 ? 24.298 2.507 15.929 1.00 30.52 176 GLN A N 1
ATOM 1280 C CA . GLN A 1 193 ? 23.779 3.473 14.936 1.00 28.43 176 GLN A CA 1
ATOM 1281 C C . GLN A 1 193 ? 24.983 4.261 14.430 1.00 3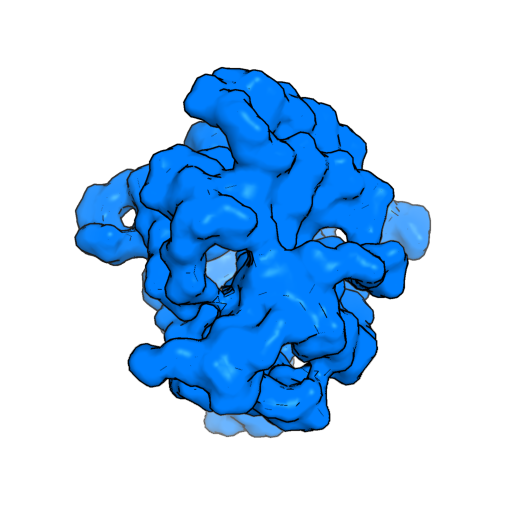1.68 176 GLN A C 1
ATOM 1282 O O . GLN A 1 193 ? 25.721 4.806 15.264 1.00 30.78 176 GLN A O 1
ATOM 1288 N N . SER A 1 194 ? 25.205 4.281 13.118 1.00 30.87 177 SER A N 1
ATOM 1289 C CA . SER A 1 194 ? 26.368 4.979 12.519 1.00 31.46 177 SER A CA 1
ATOM 1290 C C . SER A 1 194 ? 25.980 5.553 11.162 1.00 32.43 177 SER A C 1
ATOM 1291 O O . SER A 1 194 ? 25.269 4.871 10.392 1.00 30.46 177 SER A O 1
ATOM 1294 N N . SER A 1 195 ? 26.446 6.769 10.893 1.00 33.32 178 SER A N 1
ATOM 1295 C CA . SER A 1 195 ? 26.580 7.300 9.522 1.00 33.45 178 SER A CA 1
ATOM 1296 C C . SER A 1 195 ? 27.462 6.324 8.741 1.00 34.80 178 SER A C 1
ATOM 1297 O O . SER A 1 195 ? 28.404 5.756 9.334 1.00 32.39 178 SER A O 1
ATOM 1300 N N . VAL A 1 196 ? 27.155 6.119 7.462 1.00 34.95 179 VAL A N 1
ATOM 1301 C CA . VAL A 1 196 ? 27.931 5.200 6.591 1.00 33.47 179 VAL A CA 1
ATOM 1302 C C . VAL A 1 196 ? 28.110 5.846 5.219 1.00 38.40 179 VAL A C 1
ATOM 1303 O O . VAL A 1 196 ? 27.280 6.682 4.829 1.00 36.96 179 VAL A O 1
ATOM 1307 N N . SER A 1 197 ? 29.165 5.423 4.535 1.00 39.64 180 SER A N 1
ATOM 1308 C CA . SER A 1 197 ? 29.421 5.677 3.099 1.00 40.06 180 SER A CA 1
ATOM 1309 C C . SER A 1 197 ? 29.289 4.344 2.366 1.00 39.61 180 SER A C 1
ATOM 1310 O O . SER A 1 197 ? 29.100 3.304 3.020 1.00 38.95 180 SER A O 1
ATOM 1313 N N . TYR A 1 198 ? 29.389 4.375 1.047 1.00 39.80 181 TYR A N 1
ATOM 1314 C CA . TYR A 1 198 ? 29.448 3.156 0.212 1.00 41.67 181 TYR A CA 1
ATOM 1315 C C . TYR A 1 198 ? 30.897 2.974 -0.236 1.00 46.49 181 TYR A C 1
ATOM 1316 O O . TYR A 1 198 ? 31.598 3.999 -0.393 1.00 43.62 181 TYR A O 1
ATOM 1325 N N . HIS A 1 199 ? 31.322 1.723 -0.444 1.00 49.32 182 HIS A N 1
ATOM 1326 C CA . HIS A 1 199 ? 32.632 1.394 -1.063 1.00 48.00 182 HIS A CA 1
ATOM 1327 C C . HIS A 1 199 ? 32.722 2.152 -2.385 1.00 45.23 182 HIS A C 1
ATOM 1328 O O . HIS A 1 199 ? 31.709 2.335 -3.060 1.00 43.21 182 HIS A O 1
ATOM 1335 N N . PRO A 1 200 ? 33.914 2.667 -2.767 1.00 48.21 183 PRO A N 1
ATOM 1336 C CA . PRO A 1 200 ? 34.099 3.307 -4.072 1.00 49.46 183 PRO A CA 1
ATOM 1337 C C . PRO A 1 200 ? 33.524 2.516 -5.259 1.00 48.21 183 PRO A C 1
ATOM 1338 O O . PRO A 1 200 ? 33.025 3.130 -6.185 1.00 45.95 183 PRO A O 1
ATOM 1342 N N . TYR A 1 201 ? 33.597 1.181 -5.216 1.00 47.15 184 TYR A N 1
ATOM 1343 C CA . TYR A 1 201 ? 33.075 0.298 -6.297 1.00 48.43 184 TYR A CA 1
ATOM 1344 C C . TYR A 1 201 ? 31.567 0.525 -6.442 1.00 45.11 184 TYR A C 1
ATOM 1345 O O . TYR A 1 201 ? 31.100 0.696 -7.585 1.00 50.55 184 TYR A O 1
ATOM 1354 N N . GLU A 1 202 ? 30.849 0.576 -5.315 1.00 43.41 185 GLU A N 1
ATOM 1355 C CA . GLU A 1 202 ? 29.373 0.763 -5.263 1.00 47.98 185 GLU A CA 1
ATOM 1356 C C . GLU A 1 202 ? 29.028 2.190 -5.713 1.00 44.19 185 GLU A C 1
ATOM 1357 O O . GLU A 1 202 ? 28.059 2.351 -6.479 1.00 49.46 185 GLU A O 1
ATOM 1363 N N . MET A 1 203 ? 29.808 3.184 -5.279 1.00 48.48 186 MET A N 1
ATOM 1364 C CA . MET A 1 203 ? 29.623 4.606 -5.675 1.00 51.30 186 MET A CA 1
ATOM 1365 C C . MET A 1 203 ? 29.820 4.769 -7.189 1.00 50.07 186 MET A C 1
ATOM 1366 O O . MET A 1 203 ? 29.024 5.499 -7.818 1.00 51.91 186 MET A O 1
ATOM 1371 N N . ALA A 1 204 ? 30.808 4.084 -7.771 1.00 53.31 187 ALA A N 1
ATOM 1372 C CA . ALA A 1 204 ? 31.100 4.116 -9.227 1.00 51.66 187 ALA A CA 1
ATOM 1373 C C . ALA A 1 204 ? 29.847 3.739 -10.032 1.00 49.68 187 ALA A C 1
ATOM 1374 O O . ALA A 1 204 ? 29.649 4.314 -11.113 1.00 51.11 187 ALA A O 1
ATOM 1376 N N . ALA A 1 205 ? 29.012 2.828 -9.514 1.00 54.14 188 ALA A N 1
ATOM 1377 C CA . ALA A 1 205 ? 27.799 2.308 -10.197 1.00 56.15 188 ALA A CA 1
ATOM 1378 C C . ALA A 1 205 ? 26.818 3.440 -10.550 1.00 51.50 188 ALA A C 1
ATOM 1379 O O . ALA A 1 205 ? 26.132 3.326 -11.580 1.00 62.45 188 ALA A O 1
ATOM 1381 N N A ARG A 1 206 ? 26.766 4.501 -9.735 0.50 56.26 189 ARG A N 1
ATOM 1382 N N B ARG A 1 206 ? 26.765 4.489 -9.720 0.50 59.62 189 ARG A N 1
ATOM 1383 C CA A ARG A 1 206 ? 25.888 5.688 -9.938 0.50 55.04 189 ARG A CA 1
ATOM 1384 C CA B ARG A 1 206 ? 25.893 5.683 -9.906 0.50 60.77 189 ARG A CA 1
ATOM 1385 C C A ARG A 1 206 ? 26.539 6.694 -10.896 0.50 59.52 189 ARG A C 1
ATOM 1386 C C B ARG A 1 206 ? 26.565 6.703 -10.842 0.50 63.40 189 ARG A C 1
ATOM 1387 O O A ARG A 1 206 ? 25.976 7.796 -11.070 0.50 59.61 189 ARG A O 1
ATOM 1388 O O B ARG A 1 206 ? 26.041 7.832 -10.948 0.50 66.85 189 ARG A O 1
ATOM 1403 N N . GLY A 1 207 ? 27.667 6.328 -11.506 1.00 60.18 190 GLY A N 1
ATOM 1404 C CA . GLY A 1 207 ? 28.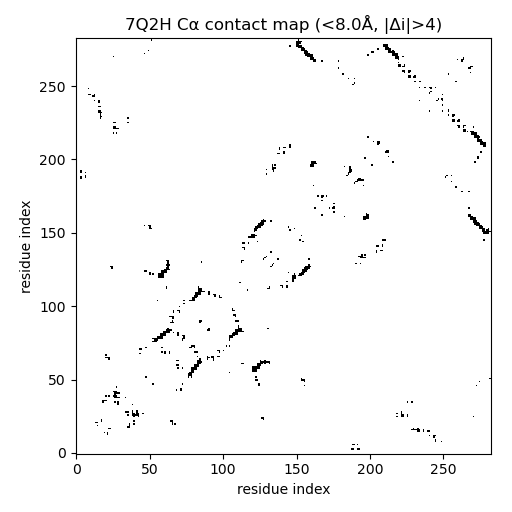407 7.204 -12.432 1.00 62.10 190 GLY A CA 1
ATOM 1405 C C . GLY A 1 207 ? 29.540 7.921 -11.722 1.00 49.92 190 GLY A C 1
ATOM 1406 O O . GLY A 1 207 ? 29.384 8.262 -10.535 1.00 54.31 190 GLY A O 1
ATOM 1407 N N . LYS A 1 208 ? 30.642 8.134 -12.440 1.00 59.63 191 LYS A N 1
ATOM 1408 C CA . LYS A 1 208 ? 31.924 8.630 -11.880 1.00 59.31 191 LYS A CA 1
ATOM 1409 C C . LYS A 1 208 ? 31.753 10.056 -11.336 1.00 49.91 191 LYS A C 1
ATOM 1410 O O . LYS A 1 208 ? 32.363 10.345 -10.298 1.00 48.34 191 LYS A O 1
ATOM 1416 N N . LYS A 1 209 ? 30.981 10.917 -12.009 1.00 55.46 192 LYS A N 1
ATOM 1417 C CA . LYS A 1 209 ? 30.847 12.356 -11.638 1.00 55.20 192 LYS A CA 1
ATOM 1418 C C . LYS A 1 209 ? 30.406 12.445 -10.175 1.00 55.02 192 LYS A C 1
ATOM 1419 O O . LYS A 1 209 ? 31.092 13.120 -9.360 1.00 48.83 192 LYS A O 1
ATOM 1425 N N . LEU A 1 210 ? 29.323 11.746 -9.834 1.00 53.88 193 LEU A N 1
ATOM 1426 C CA . LEU A 1 210 ? 28.719 11.794 -8.481 1.00 53.24 193 LEU A CA 1
ATOM 1427 C C . LEU A 1 210 ? 29.622 11.056 -7.479 1.00 47.13 193 LEU A C 1
ATOM 1428 O O . LEU A 1 210 ? 29.671 11.485 -6.325 1.00 49.68 193 LEU A O 1
ATOM 1433 N N . SER A 1 211 ? 30.351 10.020 -7.911 1.00 45.99 194 SER A N 1
ATOM 1434 C CA . SER A 1 211 ? 31.255 9.229 -7.033 1.00 40.40 194 SER A CA 1
ATOM 1435 C C . SER A 1 211 ? 32.405 10.101 -6.509 1.00 41.47 194 SER A C 1
ATOM 1436 O O . SER A 1 211 ? 32.657 10.071 -5.287 1.00 43.89 194 SER A O 1
ATOM 1439 N N . PHE A 1 212 ? 33.091 10.831 -7.397 1.00 44.46 195 PHE A N 1
ATOM 1440 C CA . PHE A 1 212 ? 34.240 11.706 -7.027 1.00 45.99 195 PHE A CA 1
ATOM 1441 C C . PHE A 1 212 ? 33.749 12.869 -6.154 1.00 46.42 195 PHE A C 1
ATOM 1442 O O . PHE A 1 212 ? 34.436 13.235 -5.190 1.00 45.27 195 PHE A O 1
ATOM 1450 N N . GLU A 1 213 ? 32.588 13.430 -6.494 1.00 46.74 196 GLU A N 1
ATOM 1451 C CA . GLU A 1 213 ? 31.949 14.561 -5.771 1.00 46.43 196 GLU A CA 1
ATOM 1452 C C . GLU A 1 213 ? 31.627 14.119 -4.339 1.00 48.05 196 GLU A C 1
ATOM 1453 O O . GLU A 1 213 ? 31.947 14.867 -3.391 1.00 43.10 196 GLU A O 1
ATOM 1459 N N . THR A 1 214 ? 31.025 12.938 -4.183 1.00 44.99 197 THR A N 1
ATOM 1460 C CA . THR A 1 214 ? 30.663 12.359 -2.865 1.00 42.78 197 THR A CA 1
ATOM 1461 C C . THR A 1 214 ? 31.947 12.081 -2.074 1.00 41.16 197 THR A C 1
ATOM 1462 O O . THR A 1 214 ? 31.998 12.487 -0.905 1.00 40.93 197 THR A O 1
ATOM 1466 N N . ALA A 1 215 ? 32.961 11.472 -2.700 1.00 40.90 198 ALA A N 1
ATOM 1467 C CA . ALA A 1 215 ? 34.256 11.132 -2.058 1.00 43.57 198 ALA A CA 1
ATOM 1468 C C . ALA A 1 215 ? 34.924 12.399 -1.498 1.00 44.92 198 ALA A C 1
ATOM 1469 O O . ALA A 1 215 ? 35.494 12.342 -0.385 1.00 45.42 198 ALA A O 1
ATOM 1471 N N . ARG A 1 216 ? 34.851 13.518 -2.220 1.00 42.87 199 ARG A N 1
ATOM 1472 C CA . ARG A 1 216 ? 35.448 14.800 -1.760 1.00 43.33 199 ARG A CA 1
ATOM 1473 C C . ARG A 1 216 ? 34.633 15.357 -0.586 1.00 46.05 199 ARG A C 1
ATOM 1474 O O . ARG A 1 216 ? 35.254 15.899 0.348 1.00 44.89 199 ARG A O 1
ATOM 1482 N N . PHE A 1 217 ? 33.305 15.208 -0.607 1.00 44.68 200 PHE A N 1
ATOM 1483 C CA . PHE A 1 217 ? 32.427 15.678 0.494 1.00 43.63 200 PHE A CA 1
ATOM 1484 C C . PHE A 1 217 ? 32.710 14.852 1.751 1.00 42.73 200 PHE A C 1
ATOM 1485 O O . PHE A 1 217 ? 32.728 15.438 2.841 1.00 42.40 200 PHE A O 1
ATOM 1493 N N . ILE A 1 218 ? 32.932 13.543 1.603 1.00 41.62 201 ILE A N 1
ATOM 1494 C CA . ILE A 1 21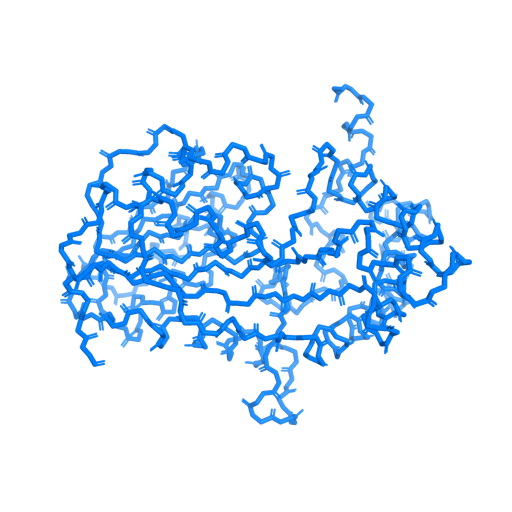8 ? 33.259 12.648 2.754 1.00 41.63 201 ILE A CA 1
ATOM 1495 C C . ILE A 1 218 ? 34.595 13.105 3.349 1.00 45.80 201 ILE A C 1
ATOM 1496 O O . ILE A 1 218 ? 34.683 13.210 4.593 1.00 40.89 201 ILE A O 1
ATOM 1501 N N . LYS A 1 219 ? 35.584 13.410 2.505 1.00 43.09 202 LYS A N 1
ATOM 1502 C CA . LYS A 1 219 ? 36.915 13.879 2.975 1.00 43.89 202 LYS A CA 1
ATOM 1503 C C . LYS A 1 219 ? 36.728 15.136 3.831 1.00 44.48 202 LYS A C 1
ATOM 1504 O O . LYS A 1 219 ? 37.394 15.235 4.879 1.00 48.02 202 LYS A O 1
ATOM 1510 N N . PHE A 1 220 ? 35.856 16.055 3.403 1.00 45.32 203 PHE A N 1
ATOM 1511 C CA . PHE A 1 220 ? 35.513 17.298 4.143 1.00 45.36 203 PHE A CA 1
ATOM 1512 C C . PHE A 1 220 ? 34.948 16.915 5.517 1.00 43.20 203 PHE A C 1
ATOM 1513 O O . PHE A 1 220 ? 35.401 17.464 6.533 1.00 44.92 203 PHE A O 1
ATOM 1521 N N . ILE A 1 221 ? 33.978 16.001 5.544 1.00 40.78 204 ILE A N 1
ATOM 1522 C CA . ILE A 1 221 ? 33.324 15.561 6.814 1.00 41.56 204 ILE A CA 1
ATOM 1523 C C . ILE A 1 221 ? 34.400 15.100 7.807 1.00 41.35 204 ILE A C 1
ATOM 1524 O O . ILE A 1 221 ? 34.343 15.526 8.981 1.00 42.89 204 ILE A O 1
ATOM 1529 N N . VAL A 1 222 ? 35.336 14.249 7.372 1.00 39.05 205 VAL A N 1
ATOM 1530 C CA . VAL A 1 222 ? 36.320 13.586 8.283 1.00 40.98 205 VAL A CA 1
ATOM 1531 C C . VAL A 1 222 ? 37.604 14.420 8.389 1.00 42.38 205 VAL A C 1
ATOM 1532 O O . VAL A 1 222 ? 38.575 13.919 8.991 1.00 46.43 205 VAL A O 1
ATOM 1536 N N . THR A 1 223 ? 37.609 15.647 7.854 1.00 44.26 206 THR A N 1
ATOM 1537 C CA . THR A 1 223 ? 38.699 16.641 8.037 1.00 46.42 206 THR A CA 1
ATOM 1538 C C . THR A 1 223 ? 38.220 17.744 8.989 1.00 46.21 206 THR A C 1
ATOM 1539 O O . THR A 1 223 ? 38.932 18.004 9.972 1.00 49.05 206 THR A O 1
ATOM 1543 N N . GLU A 1 224 ? 37.055 18.343 8.716 1.00 46.99 207 GLU A N 1
ATOM 1544 C CA . GLU A 1 224 ? 36.604 19.621 9.332 1.00 47.65 207 GLU A CA 1
ATOM 1545 C C . GLU A 1 224 ? 35.497 19.411 10.378 1.00 43.20 207 GLU A C 1
ATOM 1546 O O . GLU A 1 224 ? 35.346 20.308 11.221 1.00 46.42 207 GLU A O 1
ATOM 1552 N N . ILE A 1 225 ? 34.731 18.316 10.312 1.00 42.14 208 ILE A N 1
ATOM 1553 C CA . ILE A 1 225 ? 33.518 18.101 11.162 1.00 43.01 208 ILE A CA 1
ATOM 1554 C C . ILE A 1 225 ? 33.807 17.002 12.190 1.00 43.17 208 ILE A C 1
ATOM 1555 O O . ILE A 1 225 ? 33.526 17.224 13.385 1.00 43.99 208 ILE A O 1
ATOM 1560 N N . PHE A 1 226 ? 34.343 15.867 11.742 1.00 40.36 209 PHE A N 1
ATOM 1561 C CA . PHE A 1 226 ? 34.807 14.742 12.596 1.00 40.34 209 PHE A CA 1
ATOM 1562 C C . PHE A 1 226 ? 36.276 14.484 12.272 1.00 41.00 209 PHE A C 1
ATOM 1563 O O . PHE A 1 226 ? 36.609 13.514 11.594 1.00 42.51 209 PHE A O 1
ATOM 1571 N N . PRO A 1 227 ? 37.196 15.363 12.732 1.00 44.48 210 PRO A N 1
ATOM 1572 C CA . PRO A 1 227 ? 38.597 15.315 12.309 1.00 45.70 210 PRO A CA 1
ATOM 1573 C C . PRO A 1 227 ? 39.283 13.975 12.605 1.00 43.62 210 PRO A C 1
ATOM 1574 O O . PRO A 1 227 ? 39.111 13.460 13.688 1.00 46.09 210 PRO A O 1
ATOM 1578 N N . GLY A 1 228 ? 40.022 13.450 11.621 1.00 46.23 211 GLY A N 1
ATOM 1579 C CA . GLY A 1 228 ? 40.762 12.177 11.709 1.00 48.00 211 GLY A CA 1
ATOM 1580 C C . GLY A 1 228 ? 39.837 10.978 11.595 1.00 49.54 211 GLY A C 1
ATOM 1581 O O . GLY A 1 228 ? 40.312 9.848 11.789 1.00 52.70 211 GLY A O 1
ATOM 1582 N N . GLY A 1 229 ? 38.565 11.214 11.267 1.00 49.80 212 GLY A N 1
ATOM 1583 C CA . GLY A 1 229 ? 37.515 10.183 11.225 1.00 45.97 212 GLY A CA 1
ATOM 1584 C C . GLY A 1 229 ? 37.682 9.260 10.036 1.00 39.98 212 GLY A C 1
ATOM 1585 O O . GLY A 1 229 ? 38.374 9.630 9.081 1.00 43.17 212 GLY A O 1
ATOM 1586 N N . ARG A 1 230 ? 37.072 8.082 10.109 1.00 45.91 213 ARG A N 1
ATOM 1587 C CA . ARG A 1 230 ? 36.902 7.156 8.962 1.00 45.72 213 ARG A CA 1
ATOM 1588 C C . ARG A 1 230 ? 35.449 6.685 8.983 1.00 43.90 213 ARG A C 1
ATOM 1589 O O . ARG A 1 230 ? 35.064 6.019 9.951 1.00 43.98 213 ARG A O 1
ATOM 1597 N N . LEU A 1 231 ? 34.673 7.083 7.973 1.00 40.45 214 LEU A N 1
ATOM 1598 C CA . LEU A 1 231 ? 33.235 6.743 7.830 1.00 42.06 214 LEU A CA 1
ATOM 1599 C C . LEU A 1 231 ? 33.146 5.296 7.352 1.00 44.44 214 LEU A C 1
ATOM 1600 O O . LEU A 1 231 ? 33.608 4.974 6.264 1.00 42.01 214 LEU A O 1
ATOM 1605 N N . PRO A 1 232 ? 32.588 4.357 8.145 1.00 37.52 215 PRO A N 1
ATOM 1606 C CA . PRO A 1 232 ? 32.503 2.962 7.718 1.00 37.15 215 PRO A CA 1
ATOM 1607 C C . PRO A 1 232 ? 31.385 2.789 6.685 1.00 37.18 215 PRO A C 1
ATOM 1608 O O . PRO A 1 232 ? 30.620 3.709 6.490 1.00 36.51 215 PRO A O 1
ATOM 1612 N N . SER A 1 233 ? 31.324 1.620 6.051 1.00 37.85 216 SER A N 1
ATOM 1613 C CA . SER A 1 233 ? 30.179 1.177 5.219 1.00 36.49 216 SER A CA 1
ATOM 1614 C C . SER A 1 233 ? 29.294 0.264 6.066 1.00 33.58 216 SER A C 1
ATOM 1615 O O . SER A 1 233 ? 29.804 -0.303 7.052 1.00 33.21 216 SER A O 1
ATOM 1618 N N . THR A 1 234 ? 28.025 0.128 5.697 1.00 35.74 217 THR A N 1
ATOM 1619 C CA . THR A 1 234 ? 27.110 -0.866 6.309 1.00 32.46 217 THR A CA 1
ATOM 1620 C C . THR A 1 234 ? 27.757 -2.251 6.195 1.00 31.97 217 THR A C 1
ATOM 1621 O O . THR A 1 234 ? 27.743 -2.987 7.193 1.00 32.32 217 THR A O 1
ATOM 1625 N N . GLU A 1 235 ? 28.325 -2.591 5.032 1.00 32.94 218 GLU A N 1
ATOM 1626 C CA . GLU A 1 235 ? 28.950 -3.924 4.809 1.00 36.41 218 GLU A CA 1
ATOM 1627 C C . GLU A 1 235 ? 30.068 -4.173 5.836 1.00 35.49 218 GLU A C 1
ATOM 1628 O O . GLU A 1 235 ? 30.157 -5.303 6.354 1.00 35.34 218 GLU A O 1
ATOM 1634 N N . MET A 1 236 ? 30.898 -3.169 6.124 1.00 35.19 219 MET A N 1
ATOM 1635 C CA . MET A 1 236 ? 31.955 -3.273 7.169 1.00 35.99 219 MET A CA 1
ATOM 1636 C C . MET A 1 236 ? 31.305 -3.532 8.531 1.00 31.88 219 MET A C 1
ATOM 1637 O O . MET A 1 236 ? 31.761 -4.441 9.239 1.00 37.02 219 MET A O 1
ATOM 1642 N N . MET A 1 237 ? 30.284 -2.751 8.892 1.00 34.24 220 MET A N 1
ATOM 1643 C CA . MET A 1 237 ? 29.592 -2.870 10.199 1.00 32.79 220 MET A CA 1
ATOM 1644 C C . MET A 1 237 ? 29.056 -4.297 10.336 1.00 34.17 220 MET A C 1
ATOM 1645 O O . MET A 1 237 ? 29.220 -4.904 11.411 1.00 32.83 220 MET A O 1
ATOM 1650 N N . VAL A 1 238 ? 28.461 -4.830 9.270 1.00 32.16 221 VAL A N 1
ATOM 1651 C CA . VAL A 1 238 ? 27.847 -6.185 9.300 1.00 34.32 221 VAL A CA 1
ATOM 1652 C C . VAL A 1 238 ? 28.959 -7.236 9.383 1.00 31.14 221 VAL A C 1
ATOM 1653 O O . VAL A 1 238 ? 28.888 -8.082 10.285 1.00 33.46 221 VAL A O 1
ATOM 1657 N N . GLU A 1 239 ? 29.945 -7.191 8.486 1.00 33.38 222 GLU A N 1
ATOM 1658 C CA . GLU A 1 239 ? 30.922 -8.301 8.317 1.00 35.63 222 GLU A CA 1
ATOM 1659 C C . GLU A 1 239 ? 31.857 -8.378 9.529 1.00 32.80 222 GLU A C 1
ATOM 1660 O O . GLU A 1 239 ? 32.194 -9.508 9.920 1.00 35.88 222 GLU A O 1
ATOM 1666 N N . HIS A 1 240 ? 32.253 -7.242 10.112 1.00 34.03 223 HIS A N 1
ATOM 1667 C CA . HIS A 1 240 ? 33.090 -7.226 11.344 1.00 36.05 223 HIS A CA 1
ATOM 1668 C C . HIS A 1 240 ? 32.311 -7.836 12.518 1.00 32.18 223 HIS A C 1
ATOM 1669 O O . HIS A 1 240 ? 32.926 -8.568 13.313 1.00 35.22 223 HIS A O 1
ATOM 1676 N N . GLY A 1 241 ? 31.009 -7.561 12.620 1.00 33.12 224 GLY A N 1
ATOM 1677 C CA . GLY A 1 241 ? 30.131 -8.175 13.632 1.00 35.21 224 GLY A CA 1
ATOM 1678 C C . GLY A 1 241 ? 30.080 -9.684 13.465 1.00 34.66 224 GLY A C 1
ATOM 1679 O O . GLY A 1 241 ? 30.273 -10.407 14.461 1.00 32.81 224 GLY A O 1
ATOM 1680 N N . GLU A 1 242 ? 29.867 -10.151 12.235 1.00 35.09 225 GLU A N 1
ATOM 1681 C CA . GLU A 1 242 ? 29.753 -11.599 11.931 1.00 38.07 225 GLU A CA 1
ATOM 1682 C C . GLU A 1 242 ? 31.068 -12.307 12.272 1.00 40.15 225 GLU A C 1
ATOM 1683 O O . GLU A 1 242 ? 31.007 -13.395 12.870 1.00 36.87 225 GLU A O 1
ATOM 1689 N N . LYS A 1 243 ? 32.208 -11.685 11.960 1.00 36.76 226 LYS A N 1
ATOM 1690 C CA . LYS A 1 243 ? 33.561 -12.261 12.194 1.00 42.91 226 LYS A CA 1
ATOM 1691 C C . LYS A 1 243 ? 33.761 -12.478 13.700 1.00 38.88 226 LYS A C 1
ATOM 1692 O O . LYS A 1 243 ? 34.402 -13.476 14.078 1.00 39.86 226 LYS A O 1
ATOM 1698 N N . ALA A 1 244 ? 33.195 -11.608 14.537 1.00 36.89 227 ALA A N 1
ATOM 1699 C CA . ALA A 1 244 ? 33.296 -11.687 16.015 1.00 36.85 227 ALA A CA 1
ATOM 1700 C C . ALA A 1 244 ? 32.355 -12.764 16.580 1.00 39.03 227 ALA A C 1
ATOM 1701 O O . ALA A 1 244 ? 32.522 -13.111 17.765 1.00 38.64 227 ALA A O 1
ATOM 1703 N N . GLY A 1 245 ? 31.408 -13.270 15.778 1.00 36.71 228 GLY A N 1
ATOM 1704 C CA . GLY A 1 245 ? 30.492 -14.362 16.161 1.00 38.89 228 GLY A CA 1
ATOM 1705 C C . GLY A 1 245 ? 29.040 -13.923 16.257 1.00 33.76 228 GLY A C 1
ATOM 1706 O O . GLY A 1 245 ? 28.202 -14.774 16.606 1.00 34.70 228 GLY A O 1
ATOM 1707 N N . PHE A 1 246 ? 28.731 -12.650 15.987 1.00 34.33 229 PHE A N 1
ATOM 1708 C CA . PHE A 1 246 ? 27.351 -12.110 16.101 1.00 31.69 229 PHE A CA 1
ATOM 1709 C C . PHE A 1 246 ? 26.499 -12.550 14.907 1.00 33.85 229 PHE A C 1
ATOM 1710 O O . PHE A 1 246 ? 27.017 -12.620 13.779 1.00 37.32 229 PHE A O 1
ATOM 1718 N N . THR A 1 247 ? 25.228 -12.842 15.182 1.00 34.55 230 THR A N 1
ATOM 1719 C CA . THR A 1 247 ? 24.113 -12.852 14.202 1.00 34.73 230 THR A CA 1
ATOM 1720 C C . THR A 1 247 ? 23.748 -11.401 13.877 1.00 32.74 230 THR A C 1
ATOM 1721 O O . THR A 1 247 ? 23.572 -10.604 14.823 1.00 34.40 230 THR A O 1
ATOM 1725 N N . VAL A 1 248 ? 23.660 -11.058 12.595 1.00 32.35 231 VAL A N 1
ATOM 1726 C CA . VAL A 1 248 ? 23.355 -9.666 12.158 1.00 31.69 231 VAL A CA 1
ATOM 1727 C C . VAL A 1 248 ? 22.162 -9.710 11.214 1.00 34.06 231 VAL A C 1
ATOM 1728 O O . VAL A 1 248 ? 22.312 -10.062 10.043 1.00 37.64 231 VAL A O 1
ATOM 1732 N N . PRO A 1 249 ? 20.956 -9.333 11.696 1.00 35.45 232 PRO A N 1
ATOM 1733 C CA . PRO A 1 249 ? 19.788 -9.197 10.830 1.00 37.61 232 PRO A CA 1
ATOM 1734 C C . PRO A 1 249 ? 19.969 -8.026 9.855 1.00 35.51 232 PRO A C 1
ATOM 1735 O O . PRO A 1 249 ? 20.974 -7.335 9.906 1.00 32.94 232 PRO A O 1
ATOM 1739 N N . GLU A 1 250 ? 18.986 -7.820 8.982 1.00 38.98 233 GLU A N 1
ATOM 1740 C CA . GLU A 1 250 ? 19.033 -6.726 7.984 1.00 38.99 233 GLU A CA 1
ATOM 1741 C C . GLU A 1 250 ? 19.143 -5.391 8.716 1.00 37.02 233 GLU A C 1
ATOM 1742 O O . GLU A 1 250 ? 18.270 -5.045 9.513 1.00 37.95 233 GLU A O 1
ATOM 1748 N N . PRO A 1 251 ? 20.210 -4.598 8.474 1.00 34.93 234 PRO A N 1
ATOM 1749 C CA . PRO A 1 251 ? 20.311 -3.263 9.061 1.00 35.58 234 PRO A CA 1
ATOM 1750 C C . PRO A 1 251 ? 19.107 -2.380 8.709 1.00 39.53 234 PRO A C 1
ATOM 1751 O O . PRO A 1 251 ? 18.568 -2.513 7.627 1.00 36.86 234 PRO A O 1
ATOM 1755 N N . LEU A 1 252 ? 18.704 -1.517 9.638 1.00 33.79 235 LEU A N 1
ATOM 1756 C CA . LEU A 1 252 ? 17.655 -0.493 9.414 1.00 34.20 235 LEU A CA 1
ATOM 1757 C C . LEU A 1 252 ? 18.326 0.760 8.858 1.00 34.55 235 LEU A C 1
ATOM 1758 O O . LEU A 1 252 ? 19.246 1.294 9.523 1.00 34.45 235 LEU A O 1
ATOM 1763 N N . SER A 1 253 ? 17.906 1.199 7.670 1.00 36.10 236 SER A N 1
ATOM 1764 C CA . SER A 1 253 ? 18.319 2.504 7.097 1.00 35.25 236 SER A CA 1
ATOM 1765 C C . SER A 1 253 ? 17.491 3.614 7.743 1.00 36.54 236 SER A C 1
ATOM 1766 O O . SER A 1 253 ? 16.256 3.502 7.714 1.00 40.35 236 SER A O 1
ATOM 1769 N N . LEU A 1 254 ? 18.148 4.655 8.268 1.00 36.65 237 LEU A N 1
ATOM 1770 C CA . LEU A 1 254 ? 17.484 5.857 8.845 1.00 36.70 237 LEU A CA 1
ATOM 1771 C C . LEU A 1 254 ? 17.567 7.035 7.863 1.00 38.81 237 LEU A C 1
ATOM 1772 O O . LEU A 1 254 ? 17.249 8.162 8.276 1.00 41.23 237 LEU A O 1
ATOM 1777 N N . ARG A 1 255 ? 17.929 6.784 6.597 1.00 41.76 238 ARG A N 1
ATOM 1778 C CA . ARG A 1 255 ? 18.161 7.834 5.563 1.00 39.17 238 ARG A CA 1
ATOM 1779 C C . ARG A 1 255 ? 17.057 8.894 5.598 1.00 38.61 238 ARG A C 1
ATOM 1780 O O . ARG A 1 255 ? 17.363 10.074 5.752 1.00 43.23 238 ARG A O 1
ATOM 1788 N N . PRO A 1 256 ? 15.755 8.546 5.443 1.00 46.05 239 PRO A N 1
ATOM 1789 C CA . PRO A 1 256 ? 14.705 9.564 5.354 1.00 46.57 239 PRO A CA 1
ATOM 1790 C C . PRO A 1 256 ? 14.563 10.387 6.645 1.00 48.32 239 PRO A C 1
ATOM 1791 O O . PRO A 1 256 ? 14.176 11.545 6.576 1.00 46.08 239 PRO A O 1
ATOM 1795 N N . HIS A 1 257 ? 14.879 9.776 7.788 1.00 41.90 240 HIS A N 1
ATOM 1796 C CA . HIS A 1 257 ? 14.866 10.434 9.120 1.00 41.58 240 HIS A CA 1
ATOM 1797 C C . HIS A 1 257 ? 16.039 11.410 9.235 1.00 43.81 240 HIS A C 1
ATOM 1798 O O . HIS A 1 257 ? 15.841 12.485 9.841 1.00 43.54 240 HIS A O 1
ATOM 1805 N N . TYR A 1 258 ? 17.206 11.066 8.680 1.00 41.04 241 TYR A N 1
ATOM 1806 C CA . TYR A 1 258 ? 18.403 11.941 8.769 1.00 43.83 241 TYR A CA 1
ATOM 1807 C C . TYR A 1 258 ? 18.191 13.163 7.871 1.00 42.68 241 TYR A C 1
ATOM 1808 O O . TYR A 1 258 ? 18.596 14.266 8.275 1.00 43.56 241 TYR A O 1
ATOM 1817 N N . ILE A 1 259 ? 17.542 12.981 6.720 1.00 42.62 242 ILE A N 1
ATOM 1818 C CA . ILE A 1 259 ? 17.152 14.102 5.811 1.00 41.76 242 ILE A CA 1
ATOM 1819 C C . ILE A 1 259 ? 16.309 15.103 6.613 1.00 42.43 242 ILE A C 1
ATOM 1820 O O . ILE A 1 259 ? 16.661 16.298 6.608 1.00 46.30 242 ILE A O 1
ATOM 1825 N N . LYS A 1 260 ? 15.275 14.629 7.317 1.00 44.38 243 LYS A N 1
ATOM 1826 C CA . LYS A 1 260 ? 14.382 15.481 8.151 1.00 46.77 243 LYS A CA 1
ATOM 1827 C C . LYS A 1 260 ? 15.194 16.144 9.271 1.00 48.32 243 LYS A C 1
ATOM 1828 O O . LYS A 1 260 ? 15.007 17.357 9.490 1.00 48.69 243 LYS A O 1
ATOM 1834 N N . THR A 1 261 ? 16.052 15.380 9.958 1.00 41.51 244 THR A N 1
ATOM 1835 C CA . THR A 1 261 ? 16.910 15.873 11.072 1.00 40.86 244 THR A CA 1
ATOM 1836 C C . THR A 1 261 ? 17.813 17.002 10.555 1.00 43.92 244 THR A C 1
ATOM 1837 O O . THR A 1 261 ? 17.845 18.073 11.190 1.00 43.26 244 THR A O 1
ATOM 1841 N N . LEU A 1 262 ? 18.518 16.767 9.446 1.00 41.15 245 LEU A N 1
ATOM 1842 C CA . LEU A 1 262 ? 19.513 17.718 8.876 1.00 42.88 245 LEU A CA 1
ATOM 1843 C C . LEU A 1 262 ? 18.816 18.987 8.367 1.00 47.56 245 LEU A C 1
ATOM 1844 O O . LEU A 1 262 ? 19.428 20.070 8.487 1.00 46.90 245 LEU A O 1
ATOM 1849 N N . ARG A 1 263 ? 17.607 18.856 7.808 1.00 49.79 246 ARG A N 1
ATOM 1850 C CA . ARG A 1 263 ? 16.785 19.999 7.318 1.00 52.62 246 ARG A CA 1
ATOM 1851 C C . ARG A 1 263 ? 16.464 20.918 8.505 1.00 55.12 246 ARG A C 1
ATOM 1852 O O . ARG A 1 263 ? 16.622 22.147 8.360 1.00 56.60 246 ARG A O 1
ATOM 1860 N N . ILE A 1 264 ? 16.051 20.343 9.640 1.00 54.19 247 ILE A N 1
ATOM 1861 C CA . ILE A 1 264 ? 15.684 21.106 10.872 1.00 53.46 247 ILE A CA 1
ATOM 1862 C C . ILE A 1 264 ? 16.952 21.727 11.474 1.00 51.22 247 ILE A C 1
ATOM 1863 O O . ILE A 1 264 ? 16.895 22.915 11.836 1.00 54.14 247 ILE A O 1
ATOM 1868 N N . TRP A 1 265 ? 18.044 20.960 11.581 1.00 46.84 248 TRP A N 1
ATOM 1869 C CA . TRP A 1 265 ? 19.356 21.445 12.093 1.00 45.32 248 TRP A CA 1
ATOM 1870 C C . TRP A 1 265 ? 19.829 22.638 11.258 1.00 46.07 248 TRP A C 1
ATOM 1871 O O . TRP A 1 265 ? 20.174 23.674 11.856 1.00 48.60 248 TRP A O 1
ATOM 1882 N N . GLY A 1 266 ? 19.855 22.483 9.930 1.00 48.00 249 GLY A N 1
ATOM 1883 C CA . GLY A 1 266 ? 20.264 23.533 8.975 1.00 52.82 249 GLY A CA 1
ATOM 1884 C C . GLY A 1 266 ? 19.400 24.779 9.098 1.00 54.12 249 GLY A C 1
ATOM 1885 O O . GLY A 1 266 ? 19.968 25.890 9.211 1.00 55.27 249 GLY A O 1
ATOM 1886 N N . ASP A 1 267 ? 18.074 24.603 9.085 1.00 56.03 250 ASP A N 1
ATOM 1887 C CA . ASP A 1 267 ? 17.072 25.697 9.207 1.00 59.42 250 ASP A CA 1
ATOM 1888 C C . ASP A 1 267 ? 17.237 26.407 10.558 1.00 59.82 250 ASP A C 1
ATOM 1889 O O . ASP A 1 267 ? 17.100 27.640 10.584 1.00 59.53 250 ASP A O 1
ATOM 1894 N N . THR A 1 268 ? 17.521 25.664 11.632 1.00 58.04 251 THR A N 1
ATOM 1895 C CA . THR A 1 268 ? 17.682 26.215 13.006 1.00 57.25 251 THR A CA 1
ATOM 1896 C C . THR A 1 268 ? 18.996 27.005 13.094 1.00 60.49 251 THR A C 1
ATOM 1897 O O . THR A 1 268 ? 18.964 28.127 13.645 1.00 60.39 251 THR A O 1
ATOM 1901 N N . LEU A 1 269 ? 20.105 26.460 12.579 1.00 54.24 252 LEU A N 1
ATOM 1902 C CA . LEU A 1 269 ? 21.424 27.152 12.585 1.00 57.30 252 LEU A CA 1
ATOM 1903 C C . LEU A 1 269 ? 21.308 28.469 11.807 1.00 61.80 252 LEU A C 1
ATOM 1904 O O . LEU A 1 269 ? 21.802 29.490 12.319 1.00 59.91 252 LEU A O 1
ATOM 1909 N N . GLN A 1 270 ? 20.687 28.438 10.623 1.00 59.65 253 GLN A N 1
ATOM 1910 C CA . GLN A 1 270 ? 20.501 29.625 9.742 1.00 64.56 253 GLN A CA 1
ATOM 1911 C C . GLN A 1 270 ? 19.707 30.702 10.493 1.00 68.02 253 GLN A C 1
ATOM 1912 O O . GLN A 1 270 ? 20.074 31.890 10.379 1.00 66.10 253 GLN A O 1
ATOM 1918 N N . SER A 1 271 ? 18.672 30.303 11.241 1.00 67.37 254 SER A N 1
ATOM 1919 C CA . SER A 1 271 ? 17.808 31.215 12.038 1.00 74.02 254 SER A CA 1
ATOM 1920 C C . SER A 1 271 ? 18.621 31.866 13.167 1.00 74.35 254 SER A C 1
ATOM 1921 O O . SER A 1 271 ? 18.272 32.999 13.549 1.00 70.75 254 SER A O 1
ATOM 1924 N N . ASN A 1 272 ? 19.669 31.191 13.659 1.00 63.05 255 ASN A N 1
ATOM 1925 C CA . ASN A 1 272 ? 20.537 31.658 14.777 1.00 67.15 255 ASN A CA 1
ATOM 1926 C C . ASN A 1 272 ? 21.911 32.106 14.252 1.00 65.17 255 ASN A C 1
ATOM 1927 O O . ASN A 1 272 ? 22.878 32.071 15.043 1.00 66.93 255 ASN A O 1
ATOM 1932 N N . LYS A 1 273 ? 21.994 32.541 12.990 1.00 66.02 256 LYS A N 1
ATOM 1933 C CA . LYS A 1 273 ? 23.268 32.876 12.295 1.00 66.47 256 LYS A CA 1
ATOM 1934 C C . LYS A 1 273 ? 24.070 33.893 13.118 1.00 71.83 256 LYS A C 1
ATOM 1935 O O . LYS A 1 273 ? 25.253 33.621 13.404 1.00 66.34 256 LYS A O 1
ATOM 1941 N N . ASP A 1 274 ? 23.452 35.023 13.475 1.00 76.16 257 ASP A N 1
ATOM 1942 C CA . ASP A 1 274 ? 24.106 36.136 14.217 1.00 78.69 257 ASP A CA 1
ATOM 1943 C C . ASP A 1 274 ? 24.639 35.600 15.553 1.00 74.54 257 ASP A C 1
ATOM 1944 O O . ASP A 1 274 ? 25.840 35.804 15.826 1.00 69.91 257 ASP A O 1
ATOM 1949 N N . LYS A 1 275 ? 23.790 34.915 16.329 1.00 70.63 258 LYS A N 1
ATOM 1950 C CA . LYS A 1 275 ? 24.162 34.250 17.609 1.00 73.09 258 LYS A CA 1
ATOM 1951 C C . LYS A 1 275 ? 25.355 33.309 17.378 1.00 72.56 258 LYS A C 1
ATOM 1952 O O . LYS A 1 275 ? 26.335 33.391 18.147 1.00 72.42 258 LYS A O 1
ATOM 1958 N N . ALA A 1 276 ? 25.264 32.437 16.367 1.00 64.56 259 ALA A N 1
ATOM 1959 C CA . ALA A 1 276 ? 26.263 31.383 16.062 1.00 64.57 259 ALA A CA 1
ATOM 1960 C C . ALA A 1 276 ? 27.612 32.019 15.699 1.00 62.25 259 ALA A C 1
ATOM 1961 O O . ALA A 1 276 ? 28.646 31.509 16.174 1.00 62.05 259 ALA A O 1
ATOM 1963 N N . ILE A 1 277 ? 27.602 33.086 14.894 1.00 66.39 260 ILE A N 1
ATOM 1964 C CA . ILE A 1 277 ? 28.829 33.816 14.452 1.00 74.96 260 ILE A CA 1
ATOM 1965 C C . ILE A 1 277 ? 29.466 34.497 15.673 1.00 79.40 260 ILE A C 1
ATOM 1966 O O . ILE A 1 277 ? 30.707 34.438 15.797 1.00 72.68 260 ILE A O 1
ATOM 1971 N N . GLU A 1 278 ? 28.646 35.101 16.543 1.00 77.53 261 GLU A N 1
ATOM 1972 C CA . GLU A 1 278 ? 29.095 35.780 17.790 1.00 79.30 261 GLU A CA 1
ATOM 1973 C C . GLU A 1 278 ? 29.870 34.781 18.660 1.00 76.06 261 GLU A C 1
ATOM 1974 O O . GLU A 1 278 ? 30.955 35.147 19.150 1.00 75.03 261 GLU A O 1
ATOM 1980 N N . VAL A 1 279 ? 29.343 33.562 18.817 1.00 72.13 262 VAL A N 1
ATOM 1981 C CA . VAL A 1 279 ? 29.894 32.500 19.714 1.00 72.71 262 VAL A CA 1
ATOM 1982 C C . VAL A 1 279 ? 31.158 31.883 19.091 1.00 69.08 262 VAL A C 1
ATOM 1983 O O . VAL A 1 279 ? 32.038 31.460 19.866 1.00 67.01 262 VAL A O 1
ATOM 1987 N N . THR A 1 280 ? 31.248 31.815 17.757 1.00 68.18 263 THR A N 1
ATOM 1988 C CA . THR A 1 280 ? 32.395 31.214 17.019 1.00 62.77 263 THR A CA 1
ATOM 1989 C C . THR A 1 280 ? 32.936 32.226 16.000 1.00 70.24 263 THR A C 1
ATOM 1990 O O . THR A 1 280 ? 33.700 33.127 16.413 1.00 68.02 263 THR A O 1
ATOM 1994 N N . SER A 1 281 ? 32.546 32.088 14.728 1.00 67.07 264 SER A N 1
ATOM 1995 C CA . SER A 1 281 ? 33.006 32.921 13.586 1.00 72.02 264 SER A CA 1
ATOM 1996 C C . SER A 1 281 ? 32.156 32.617 12.348 1.00 74.53 264 SER A C 1
ATOM 1997 O O . SER A 1 281 ? 31.474 31.570 12.335 1.00 68.85 264 SER A O 1
ATOM 2000 N N . GLU A 1 282 ? 32.212 33.497 11.344 1.00 70.44 265 GLU A N 1
ATOM 2001 C CA . GLU A 1 282 ? 31.548 33.311 10.026 1.00 70.50 265 GLU A CA 1
ATOM 2002 C C . GLU A 1 282 ? 32.079 32.023 9.386 1.00 69.37 265 GLU A C 1
ATOM 2003 O O . GLU A 1 282 ? 31.285 31.315 8.735 1.00 63.20 265 GLU A O 1
ATOM 2009 N N . GLU A 1 283 ? 33.371 31.737 9.582 1.00 62.35 266 GLU A N 1
ATOM 2010 C CA . GLU A 1 283 ? 34.044 30.497 9.122 1.00 59.44 266 GLU A CA 1
ATOM 2011 C C . GLU A 1 283 ? 33.290 29.276 9.662 1.00 60.70 266 GLU A C 1
ATOM 2012 O O . GLU A 1 283 ? 32.836 28.447 8.845 1.00 54.36 266 GLU A O 1
ATOM 2018 N N . VAL A 1 284 ? 33.170 29.174 10.988 1.00 56.82 267 VAL A N 1
ATOM 2019 C CA . VAL A 1 284 ? 32.563 27.998 11.680 1.00 54.27 267 VAL A CA 1
ATOM 2020 C C . VAL A 1 284 ? 31.093 27.881 11.255 1.00 55.24 267 VAL A C 1
ATOM 2021 O O . VAL A 1 284 ? 30.657 26.750 10.984 1.00 53.26 267 VAL A O 1
ATOM 2025 N N . TYR A 1 285 ? 30.361 28.999 11.175 1.00 58.04 268 TYR A N 1
ATOM 2026 C CA . TYR A 1 285 ? 28.944 29.021 10.718 1.00 59.98 268 TYR A CA 1
ATOM 2027 C C . TYR A 1 285 ? 28.839 28.442 9.300 1.00 60.22 268 TYR A C 1
ATOM 2028 O O . TYR A 1 285 ? 27.974 27.577 9.067 1.00 55.94 268 TYR A O 1
ATOM 2037 N N . ASN A 1 286 ? 29.674 28.921 8.372 1.00 58.27 269 ASN A N 1
ATOM 2038 C CA . ASN A 1 286 ? 29.685 28.467 6.954 1.00 60.54 269 ASN A CA 1
ATOM 2039 C C . ASN A 1 286 ? 30.033 26.977 6.889 1.00 55.28 269 ASN A C 1
ATOM 2040 O O . ASN A 1 286 ? 29.388 26.253 6.100 1.00 55.32 269 ASN A O 1
ATOM 2045 N N . ARG A 1 287 ? 31.026 26.549 7.674 1.00 53.50 270 ARG A N 1
ATOM 2046 C CA . ARG A 1 287 ? 31.482 25.136 7.768 1.00 54.72 270 ARG A CA 1
ATOM 2047 C C . ARG A 1 287 ? 30.289 24.230 8.100 1.00 52.45 270 ARG A C 1
ATOM 2048 O O . ARG A 1 287 ? 30.114 23.203 7.410 1.00 47.44 270 ARG A O 1
ATOM 2056 N N . TYR A 1 288 ? 29.494 24.585 9.113 1.00 51.05 271 TYR A N 1
ATOM 2057 C CA . TYR A 1 288 ? 28.409 23.712 9.635 1.00 51.76 271 TYR A CA 1
ATOM 2058 C C . TYR A 1 288 ? 27.177 23.826 8.725 1.00 48.55 271 TYR A C 1
ATOM 2059 O O . TYR A 1 288 ? 26.507 22.808 8.527 1.00 47.09 271 TYR A O 1
ATOM 2068 N N . MET A 1 289 ? 26.922 24.981 8.111 1.00 54.56 272 MET A N 1
ATOM 2069 C CA . MET A 1 289 ? 25.849 25.092 7.085 1.00 54.41 272 MET A CA 1
ATOM 2070 C C . MET A 1 289 ? 26.206 24.208 5.876 1.00 52.98 272 MET A C 1
ATOM 2071 O O . MET A 1 289 ? 25.292 23.563 5.332 1.00 53.24 272 MET A O 1
ATOM 2076 N N . LYS A 1 290 ? 27.487 24.142 5.499 1.00 53.21 273 LYS A N 1
ATOM 2077 C CA . LYS A 1 290 ? 27.994 23.289 4.389 1.00 52.64 273 LYS A CA 1
ATOM 2078 C C . LYS A 1 290 ? 27.771 21.818 4.748 1.00 49.00 273 LYS A C 1
ATOM 2079 O O . LYS A 1 290 ? 27.270 21.065 3.893 1.00 46.51 273 LYS A O 1
ATOM 2085 N N . TYR A 1 291 ? 28.139 21.434 5.973 1.00 46.78 274 TYR A N 1
ATOM 2086 C CA . TYR A 1 291 ? 27.962 20.064 6.512 1.00 45.39 274 TYR A CA 1
ATOM 2087 C C . TYR A 1 291 ? 26.475 19.681 6.478 1.00 46.29 274 TYR A C 1
ATOM 2088 O O . TYR A 1 291 ? 26.142 18.616 5.919 1.00 42.59 274 TYR A O 1
ATOM 2097 N N . LEU A 1 292 ? 25.603 20.521 7.045 1.00 47.18 275 LEU A N 1
ATOM 2098 C CA . LEU A 1 292 ? 24.162 20.195 7.250 1.00 45.13 275 LEU A CA 1
ATOM 2099 C C . LEU A 1 292 ? 23.431 20.174 5.901 1.00 45.07 275 LEU A C 1
ATOM 2100 O O . LEU A 1 292 ? 22.737 19.179 5.630 1.00 46.03 275 LEU A O 1
ATOM 2105 N N . ARG A 1 293 ? 23.578 21.221 5.088 1.00 49.04 276 ARG A N 1
ATOM 2106 C CA . ARG A 1 293 ? 22.977 21.287 3.727 1.00 51.20 276 ARG A CA 1
ATOM 2107 C C . ARG A 1 293 ? 23.581 20.176 2.858 1.00 50.27 276 ARG A C 1
ATOM 2108 O O . ARG A 1 293 ? 22.810 19.497 2.152 1.00 49.53 276 ARG A O 1
ATOM 2116 N N . GLY A 1 294 ? 24.905 20.006 2.909 1.00 47.96 277 GLY A N 1
ATOM 2117 C CA . GLY A 1 294 ? 25.638 18.985 2.135 1.00 48.87 277 GLY A CA 1
ATOM 2118 C C . GLY A 1 294 ? 25.155 17.579 2.455 1.00 46.47 277 GLY A C 1
ATOM 2119 O O . GLY A 1 294 ? 24.794 16.844 1.526 1.00 45.28 277 GLY A O 1
ATOM 2120 N N . CYS A 1 295 ? 25.120 17.198 3.732 1.00 42.91 278 CYS A N 1
ATOM 2121 C CA . CYS A 1 295 ? 24.654 15.850 4.147 1.00 42.31 278 CYS A CA 1
ATOM 2122 C C . CYS A 1 295 ? 23.209 15.636 3.682 1.00 44.47 278 CYS A C 1
ATOM 2123 O O . CYS A 1 295 ? 22.926 14.545 3.166 1.00 44.41 278 CYS A O 1
ATOM 2126 N N . GLU A 1 296 ? 22.329 16.633 3.835 1.00 44.77 279 GLU A N 1
ATOM 2127 C CA . GLU A 1 296 ? 20.904 16.500 3.430 1.00 48.18 279 GLU A CA 1
ATOM 2128 C C . GLU A 1 296 ? 20.853 16.177 1.932 1.00 53.28 279 GLU A C 1
ATOM 2129 O O . GLU A 1 296 ? 20.051 15.306 1.539 1.00 53.03 279 GLU A O 1
ATOM 2135 N N . HIS A 1 297 ? 21.694 16.847 1.139 1.00 51.58 280 HIS A N 1
ATOM 2136 C CA . HIS A 1 297 ? 21.783 16.678 -0.335 1.00 53.71 280 HIS A CA 1
ATOM 2137 C C . HIS A 1 297 ? 22.179 15.237 -0.681 1.00 52.21 280 HIS A C 1
ATOM 2138 O O . HIS A 1 297 ? 21.443 14.608 -1.468 1.00 53.88 280 HIS A O 1
ATOM 2145 N N . TYR A 1 298 ? 23.293 14.741 -0.132 1.00 46.77 281 TYR A N 1
ATOM 2146 C CA . TYR A 1 298 ? 23.883 13.425 -0.503 1.00 49.32 281 TYR A CA 1
ATOM 2147 C C . TYR A 1 298 ? 23.039 12.284 0.072 1.00 46.32 281 TYR A C 1
ATOM 2148 O O . TYR A 1 298 ? 23.048 11.195 -0.529 1.00 49.99 281 TYR A O 1
ATOM 2157 N N . PHE A 1 299 ? 22.331 12.523 1.181 1.00 51.07 282 PHE A N 1
ATOM 2158 C CA . PHE A 1 299 ? 21.327 11.579 1.738 1.00 51.66 282 PHE A CA 1
ATOM 2159 C C . PHE A 1 299 ? 20.148 11.480 0.758 1.00 50.72 282 PHE A C 1
ATOM 2160 O O . PHE A 1 299 ? 19.758 10.350 0.409 1.00 52.65 282 PHE A O 1
ATOM 2168 N N . THR A 1 300 ? 19.617 12.621 0.304 1.00 51.69 283 THR A N 1
ATOM 2169 C CA . THR A 1 300 ? 18.504 12.692 -0.685 1.00 57.97 283 THR A CA 1
ATOM 2170 C C . THR A 1 300 ? 18.914 11.967 -1.975 1.00 55.93 283 THR A C 1
ATOM 2171 O O . THR A 1 300 ? 18.049 11.280 -2.545 1.00 56.87 283 THR A O 1
ATOM 2175 N N . ASP A 1 301 ? 20.182 12.101 -2.389 1.00 54.82 284 ASP A N 1
ATOM 2176 C CA . ASP A 1 301 ? 20.759 11.497 -3.623 1.00 58.41 284 ASP A CA 1
ATOM 2177 C C . ASP A 1 301 ? 21.218 10.053 -3.367 1.00 57.78 284 ASP A C 1
ATOM 2178 O O . ASP A 1 301 ? 21.754 9.440 -4.307 1.00 52.16 284 ASP A O 1
ATOM 2183 N N . GLU A 1 302 ? 21.045 9.541 -2.143 1.00 49.97 285 GLU A N 1
ATOM 2184 C CA . GLU A 1 302 ? 21.315 8.129 -1.761 1.00 51.39 285 GLU A CA 1
ATOM 2185 C C . GLU A 1 302 ? 22.796 7.790 -1.986 1.00 46.34 285 GLU A C 1
ATOM 2186 O O . GLU A 1 302 ? 23.087 6.641 -2.369 1.00 49.77 285 GLU A O 1
ATOM 2192 N N . MET A 1 303 ? 23.697 8.743 -1.730 1.00 43.42 286 MET A N 1
ATOM 2193 C CA . MET A 1 303 ? 25.173 8.546 -1.797 1.00 46.67 286 MET A CA 1
ATOM 2194 C C . MET A 1 303 ? 25.761 8.427 -0.383 1.00 45.59 286 MET A C 1
ATOM 2195 O O . MET A 1 303 ? 26.933 8.013 -0.267 1.00 43.12 286 MET A O 1
ATOM 2200 N N . LEU A 1 304 ? 24.981 8.777 0.646 1.00 43.90 287 LEU A N 1
ATOM 2201 C CA . LEU A 1 304 ? 25.283 8.490 2.074 1.00 43.69 287 LEU A CA 1
ATOM 2202 C C . LEU A 1 304 ? 24.091 7.755 2.689 1.00 44.26 287 LEU A C 1
ATOM 2203 O O . LEU A 1 304 ? 22.981 7.823 2.134 1.00 41.90 287 LEU A O 1
ATOM 2208 N N . ASP A 1 305 ? 24.313 7.099 3.822 1.00 43.42 288 ASP A N 1
ATOM 2209 C CA . ASP A 1 305 ? 23.233 6.400 4.553 1.00 37.29 288 ASP A CA 1
ATOM 2210 C C . ASP A 1 305 ? 23.543 6.509 6.045 1.00 36.36 288 ASP A C 1
ATOM 2211 O O . ASP A 1 305 ? 24.613 7.041 6.415 1.00 34.93 288 ASP A O 1
ATOM 2216 N N . CYS A 1 306 ? 22.582 6.109 6.859 1.00 37.47 289 CYS A N 1
ATOM 2217 C CA . CYS A 1 306 ? 22.729 5.949 8.321 1.00 34.75 289 CYS A CA 1
ATOM 2218 C C . CYS A 1 306 ? 22.106 4.607 8.681 1.00 34.20 289 CYS A C 1
ATOM 2219 O O . CYS A 1 306 ? 20.928 4.402 8.335 1.00 37.93 289 CYS A O 1
ATOM 2222 N N . SER A 1 307 ? 22.899 3.711 9.272 1.00 34.05 290 SER A N 1
ATOM 2223 C CA . SER A 1 307 ? 22.512 2.311 9.561 1.00 30.10 290 SER A CA 1
ATOM 2224 C C . SER A 1 307 ? 22.353 2.127 11.067 1.00 32.12 290 SER A C 1
ATOM 2225 O O . SER A 1 307 ? 23.280 2.489 11.800 1.00 32.25 290 SER A O 1
ATOM 2228 N N . LEU A 1 308 ? 21.217 1.580 11.488 1.00 31.91 291 LEU A N 1
ATOM 2229 C CA . LEU A 1 308 ? 21.058 1.018 12.850 1.00 29.92 291 LEU A CA 1
ATOM 2230 C C . LEU A 1 308 ? 21.207 -0.499 12.719 1.00 30.82 291 LEU A C 1
ATOM 2231 O O . LEU A 1 308 ? 20.295 -1.149 12.182 1.00 31.84 291 LEU A O 1
ATOM 2236 N N . VAL A 1 309 ? 22.362 -1.018 13.137 1.00 28.42 292 VAL A N 1
ATOM 2237 C CA . VAL A 1 309 ? 22.726 -2.454 13.006 1.00 31.02 292 VAL A CA 1
ATOM 2238 C C . VAL A 1 309 ? 22.531 -3.121 14.369 1.00 32.29 292 VAL A C 1
ATOM 2239 O O . VAL A 1 309 ? 23.005 -2.578 15.398 1.00 30.84 292 VAL A O 1
ATOM 2243 N N . THR A 1 310 ? 21.832 -4.253 14.375 1.00 29.28 293 THR A N 1
ATOM 2244 C CA . THR A 1 310 ? 21.630 -5.079 15.590 1.00 30.75 293 THR A CA 1
ATOM 2245 C C . THR A 1 310 ? 22.597 -6.260 15.531 1.00 33.25 293 THR A C 1
ATOM 2246 O O . THR A 1 310 ? 22.714 -6.885 14.468 1.00 33.85 293 THR A O 1
ATOM 2250 N N . TYR A 1 311 ? 23.271 -6.529 16.645 1.00 31.22 294 TYR A N 1
ATOM 2251 C CA . TYR A 1 311 ? 24.236 -7.639 16.807 1.00 31.95 294 TYR A CA 1
ATOM 2252 C C . TYR A 1 311 ? 23.716 -8.558 17.906 1.00 36.05 294 TYR A C 1
ATOM 2253 O O . TYR A 1 311 ? 23.588 -8.095 19.060 1.00 31.49 294 TYR A O 1
ATOM 2262 N N . LEU A 1 312 ? 23.398 -9.806 17.548 1.00 32.34 295 LEU A N 1
ATOM 2263 C CA . LEU A 1 312 ? 22.806 -10.801 18.474 1.00 33.55 295 LEU A CA 1
ATOM 2264 C C . LEU A 1 312 ? 23.844 -11.886 18.759 1.00 33.95 295 LEU A C 1
ATOM 2265 O O . LEU A 1 312 ? 24.398 -12.460 17.812 1.00 34.79 295 LEU A O 1
ATOM 2270 N N . LYS A 1 313 ? 24.098 -12.167 20.033 1.00 34.94 296 LYS A N 1
ATOM 2271 C CA . LYS A 1 313 ? 24.953 -13.314 20.416 1.00 35.63 296 LYS A CA 1
ATOM 2272 C C . LYS A 1 313 ? 24.183 -14.598 20.122 1.00 37.38 296 LYS A C 1
ATOM 2273 O O . LYS A 1 313 ? 22.958 -14.579 20.005 1.00 38.24 296 LYS A O 1
ATOM 2279 N N . PRO A 1 314 ? 24.892 -15.732 19.937 1.00 40.16 297 PRO A N 1
ATOM 2280 C CA . PRO A 1 314 ? 24.253 -17.007 19.597 1.00 43.92 297 PRO A CA 1
ATOM 2281 C C . PRO A 1 314 ? 23.080 -17.418 20.502 1.00 47.35 297 PRO A C 1
ATOM 2282 O O . PRO A 1 314 ? 22.163 -18.054 20.007 1.00 47.29 297 PRO A O 1
ATOM 2286 N N . GLY A 1 315 ? 23.145 -17.069 21.792 1.00 44.59 298 GLY A N 1
ATOM 2287 C CA . GLY A 1 315 ? 22.134 -17.422 22.804 1.00 43.64 298 GLY A CA 1
ATOM 2288 C C . GLY A 1 315 ? 21.099 -16.328 23.015 1.00 49.01 298 GLY A C 1
ATOM 2289 O O . GLY A 1 315 ? 20.357 -16.435 24.001 1.00 46.58 298 GLY A O 1
ATOM 2290 N N . ALA A 1 316 ? 21.047 -15.302 22.152 1.00 46.69 299 ALA A N 1
ATOM 2291 C CA . ALA A 1 316 ? 20.056 -14.202 22.245 1.00 43.10 299 ALA A CA 1
ATOM 2292 C C . ALA A 1 316 ? 18.642 -14.793 22.174 1.00 58.08 299 ALA A C 1
ATOM 2293 O O . ALA A 1 316 ? 18.432 -15.717 21.365 1.00 55.17 299 ALA A O 1
ATOM 2295 N N . ALA A 1 317 ? 17.722 -14.294 23.008 1.00 54.40 300 ALA A N 1
ATOM 2296 C CA . ALA A 1 317 ? 16.280 -14.640 22.981 1.00 59.81 300 ALA A CA 1
ATOM 2297 C C . ALA A 1 317 ? 15.738 -14.414 21.564 1.00 61.39 300 ALA A C 1
ATOM 2298 O O . ALA A 1 317 ? 16.214 -13.480 20.893 1.00 50.99 300 ALA A O 1
ATOM 2300 N N . ALA A 1 318 ? 14.794 -15.248 21.119 1.00 64.25 301 ALA A N 1
ATOM 2301 C CA . ALA A 1 318 ? 14.185 -15.190 19.768 1.00 78.75 301 ALA A CA 1
ATOM 2302 C C . ALA A 1 318 ? 12.996 -14.222 19.784 1.00 84.23 301 ALA A C 1
ATOM 2303 O O . ALA A 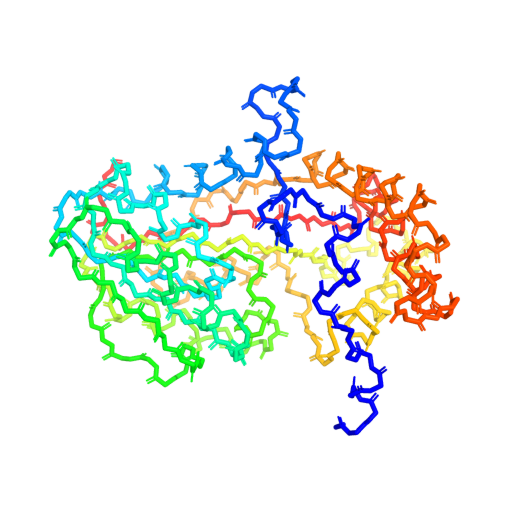1 318 ? 13.162 -13.019 19.590 1.00 81.89 301 ALA A O 1
#

Organism: Mycobacterium tuberculosis (strain ATCC 25618 / H37Rv) (NCBI:txid83332)

Foldseek 3Di:
DVLLVVLDADLVLLCLQADPLSDPAFFQCVVVVDDSVRRNLVVLCVFLVLWPAAAAFEEEEQQCFLPSSVLSCCVVHVYAYEYEHLDPVSQVNNVVSVVPDPHPHHYYYDNDELLPDQAAGAEYEYTQNQVHVFQDPLLSVLLSQLVSHDQQYKYKHKHKAADDLVVLCVVPPVRSVVLVVLVVLCCVNPVDPGDHHHPCCVQVSLVVSPWDKDDWDWCLVSLLVSLVSSLVSLVVCVVVSCVSPHNVSSVSSNCVSVVSNVCSVVVRIIITTIMTTRPNHDD

InterPro domains:
  IPR003333 Cyclopropane mycolic acid synthase [PIRSF003085] (11-298)
  IPR029063 S-adenosyl-L-methionine-dependent methyltransferase superfami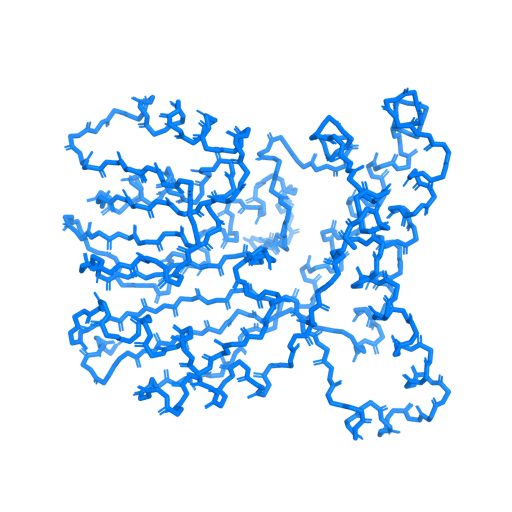ly [G3DSA:3.40.50.150] (21-301)
  IPR029063 S-adenosyl-L-methionine-dependent methyltransferase superfamily [SSF53335] (22-297)
  IPR047672 Cyclopropane mycolic acid synthase, actinobacteria [NF040660] (15-296)
  IPR050723 Cyclopropane Fatty Acid Synthase/Methyltransferase [PTHR43667] (8-298)

Sequence (283 aa):
EDIQAHYDVSDDFFALFQDPTRTYSCAYFEPPELTLEEAQYAKVDLNLDKLDLKPGMTLLDIGCGWGTTMRRAVERFDVNVIGLTLSKNQHARCEQVLASIDTNRSRQQVVLLQGWEDFAEPVDRIVSIEAFEHFGHENYDDFFKRCFNIMPADGRMTVQSSVSYHPYEMAARRGKKLSFETARFIKFIVTEIFPGGRLPSTEMMVEHGEKAGFTVPEPLSLRPHYIKTLRIWGDTLQSNKDKAIEVTSEEVYNRYMKYLRGCEHYFTDEMLDCSLVTYLKPGAAA

Nearest PDB structures (foldseek):
  2fk8-assembly1_A  TM=9.846E-01  e=1.056E-50  Mycobacterium tuberculosis H37Rv
  1kpg-assembly3_C  TM=9.457E-01  e=1.996E-35  Mycobacterium tuberculosis
  1tpy-assembly1_A  TM=9.348E-01  e=1.344E-34  Mycobacterium tuberculosis
  8t1a-assembly1_A  TM=9.412E-01  e=3.682E-33  Mycobacterium tuberculosis H37Rv
  8rbl-assembly2_B  TM=9.418E-01  e=1.497E-32  Mycobacterium tuberculosis

GO terms:
  GO:0008757 S-adenosylmethionine-dependent methyltransferase activity (F, IDA)
  GO:0071768 mycolic acid biosynthetic process (P, IDA)
  GO:0005886 plasma membrane (C, HDA)
  GO:0071768 mycolic acid biosynthetic process (P, IMP)
  GO:0005515 protein binding (F, IPI)
  GO:0008168 methyltransferase activity (F, IMP)

Solvent-accessible surface area: 13196 Å² total; per-residue (Å²): 114,88,142,81,52,114,41,116,30,59,54,95,0,35,53,31,1,16,9,106,19,68,19,67,5,0,0,46,6,90,63,82,140,38,80,18,63,88,0,2,71,19,2,3,27,28,0,1,86,61,0,38,17,104,94,37,24,25,0,0,4,2,20,6,21,37,0,30,13,0,119,65,0,7,97,108,37,62,0,26,0,19,0,0,3,88,40,72,94,39,41,60,106,0,92,116,20,5,75,90,21,154,32,160,70,70,78,82,8,43,100,39,11,6,86,118,5,69,95,116,5,36,0,0,0,1,20,36,9,51,100,4,7,6,77,71,80,8,67,80,1,0,130,61,1,43,84,16,10,52,76,37,0,33,0,0,1,1,9,30,1,13,49,93,82,184,103,11,49,92,118,36,146,174,31,11,111,57,0,44,160,17,25,135,18,7,19,50,40,11,44,36,50,7,106,26,5,16,33,116,48,1,28,97,46,0,89,160,26,37,7,77,23,62,167,38,63,51,0,39,75,22,8,42,84,0,1,126,60,0,0,66,44,0,97,89,32,86,120,124,0,49,154,68,42,42,106,81,22,13,80,24,3,24,110,11,0,76,13,5,19,87,18,6,82,42,97,2,4,14,0,2,2,0,18,0,34,20,104,42,22,50,162